Protein AF-0000000075706016 (afdb_homodimer)

Nearest PDB structures (foldseek):
  1yzq-assembly1_A  TM=9.110E-01  e=6.959E-17  Homo sapiens
  9ikq-assembly1_B  TM=9.203E-01  e=4.662E-16  Homo sapiens
  1g17-assembly1_A  TM=9.101E-01  e=4.662E-16  Saccharomyces cerevisiae
  4fmb-assembly1_B  TM=9.294E-01  e=3.777E-15  Homo sapiens
  4z8y-assembly2_B  TM=8.943E-01  e=3.545E-15  Saccharomyces cerevisiae S288C

Organism: Trichomonas vaginalis (strain ATCC PRA-98 / G3) (NCBI:txid412133)

Solvent-accessible surface area (backbone atoms only — not comparable to full-atom values): 20475 Å² total; per-residue (Å²): 129,80,41,25,34,39,41,44,45,54,64,87,33,43,65,66,49,41,54,41,20,64,77,58,68,48,62,64,92,69,72,58,87,56,57,45,68,45,33,34,33,34,32,41,66,49,99,93,35,76,38,63,32,36,41,34,56,57,77,37,51,75,91,42,48,72,60,50,49,61,60,30,49,74,37,52,31,40,37,40,36,19,26,34,67,36,54,68,36,51,69,48,42,57,61,55,49,51,50,47,54,71,43,28,50,84,78,46,45,41,37,38,31,37,20,45,45,87,54,57,72,77,61,47,61,65,66,59,51,52,50,50,30,64,77,63,72,36,46,81,46,58,23,13,37,77,83,46,46,44,44,67,59,46,54,45,49,52,46,51,52,48,51,51,53,52,51,52,54,52,52,54,52,53,53,55,54,54,56,59,60,66,65,63,70,67,78,70,81,120,129,80,39,26,33,39,41,45,46,52,64,89,34,41,65,67,48,42,53,41,21,62,77,59,68,47,64,64,94,69,72,57,85,56,58,45,66,45,33,34,33,34,30,41,63,50,99,93,36,75,39,62,33,35,41,33,56,58,78,36,51,74,92,40,49,68,60,48,49,61,61,30,49,75,36,52,31,39,37,42,36,19,25,34,67,37,55,68,38,52,69,48,43,57,60,53,49,52,49,47,53,71,43,28,50,84,76,46,46,39,35,40,31,36,20,45,45,86,55,56,72,78,59,46,61,64,65,59,54,52,51,50,29,64,77,63,71,35,46,80,47,59,24,13,36,76,82,47,46,44,43,67,58,47,53,45,49,52,46,50,52,47,52,51,53,52,50,52,54,52,51,54,52,53,53,55,54,57,57,58,60,66,66,64,69,69,79,69,80,122

Sequence (380 aa):
MPNKVIFLGDAGVGKTKVIQRYICGKFDNVTKPTLVMDNASISVRVDNQNVPLEVWDTAGQEAYRSIVLTYLRNVSLAVLMFDVSNNVTFTNVDEWYKLIRAHSTPDCPIILVGNKYDLFKDQINLEDVEVWITDHNAKLAYTSALSGEGINELFHEIASTILDSTIQEAASYNIKVTDNKNKGNSDCSCMPNKVIFLGDAGVGKTKVIQRYICGKFDNVTKPTLVMDNASISVRVDNQNVPLEVWDTAGQEAYRSIVLTYLRNVSLAVLMFDVSNNVTFTNVDEWYKLIRAHSTPDCPIILVGNKYDLFKDQINLEDVEVWITDHNAKLAYTSALSGEGINELFHEIASTILDSTIQEAASYNIKVTDNKNKGNSDCSC

InterPro domains:
  IPR001806 Small GTPase [PF00071] (4-163)
  IPR001806 Small GTPase [PS51421] (1-190)
  IPR001806 Small GTPase [SM00174] (5-165)
  IPR005225 Small GTP-binding domain [TIGR00231] (4-158)
  IPR027417 P-loop containing nucleoside triphosphate hydrolase [G3DSA:3.40.50.300] (3-188)
  IPR027417 P-loop containing nucleoside triphosphate hydrolase [SSF52540] (4-164)

Radius of gyration: 25.35 Å; Cα contacts (8 Å, |Δi|>4): 635; chains: 2; bounding box: 77×63×78 Å

Secondary structure (DSSP, 8-state):
---EEEEEE-TTS-HHHHHHHHHHSS--S---TT-EEEEEEEEEEETTEEEEEEEEE----GGGHHHHHHHTTT-SEEEEEEETT-HHHHHTHHHHHHHHHHHS-TT--EEEEEE-GGG-SS-S-HHHHHHHHHHHT-EEEE--TTT-TTHHHHHHHHHHHHHHHHHHHHHHHHHHHHHHHTTSSS----/---EEEEEE-TTSSHHHHHHHHHHSS--S---TT-EEEEEEEEEEETTEEEEEEEE----SGGGHHHHHHHTTT-SEEEEEEETT-HHHHHTHHHHHHHHHHHS-TT--EEEEEE-GGG-SS-S-HHHHHHHHHHHT-EEEE--TTT-TTHHHHHHHHHHHHHHHHHHHHHHHHHHHHHHHTTSSS----

pLDDT: mean 85.11, std 16.71, range [27.62, 98.81]

Structure (mmCIF, N/CA/C/O backbone):
data_AF-0000000075706016-model_v1
#
loop_
_entity.id
_entity.type
_entity.pdbx_description
1 polymer 'Small GTP-binding protein, putative'
#
loop_
_atom_site.group_PDB
_atom_site.id
_atom_site.type_symbol
_atom_site.label_atom_id
_atom_site.label_alt_id
_atom_site.label_comp_id
_atom_site.label_asym_id
_atom_site.label_entity_id
_atom_site.label_seq_id
_atom_site.pdbx_PDB_ins_code
_atom_site.Cartn_x
_atom_site.Cartn_y
_atom_site.Cartn_z
_atom_site.occupancy
_atom_site.B_iso_or_equiv
_atom_site.auth_seq_id
_atom_site.auth_comp_id
_atom_site.auth_asym_id
_atom_site.auth_atom_id
_atom_site.pdbx_PDB_model_num
ATOM 1 N N . MET A 1 1 ? -12.492 -0.035 14.758 1 62.69 1 MET A N 1
ATOM 2 C CA . MET A 1 1 ? -12.625 0.643 13.477 1 62.69 1 MET A CA 1
ATOM 3 C C . MET A 1 1 ? -11.258 0.909 12.859 1 62.69 1 MET A C 1
ATOM 5 O O . MET A 1 1 ? -10.266 1.058 13.578 1 62.69 1 MET A O 1
ATOM 9 N N . PRO A 1 2 ? -11.062 0.877 11.547 1 81.44 2 PRO A N 1
ATOM 10 C CA . PRO A 1 2 ? -9.727 1.067 10.961 1 81.44 2 PRO A CA 1
ATOM 11 C C . PRO A 1 2 ? -9.172 2.469 11.203 1 81.44 2 PRO A C 1
ATOM 13 O O . PRO A 1 2 ? -9.938 3.439 11.242 1 81.44 2 PRO A O 1
ATOM 16 N N . ASN A 1 3 ? -7.965 2.607 11.719 1 95.12 3 ASN A N 1
ATOM 17 C CA . ASN A 1 3 ? -7.277 3.885 11.852 1 95.12 3 ASN A CA 1
ATOM 18 C C . ASN A 1 3 ? -6.941 4.488 10.492 1 95.12 3 ASN A C 1
ATOM 20 O O . ASN A 1 3 ? -5.867 4.238 9.945 1 95.12 3 ASN A O 1
ATOM 24 N N . LYS A 1 4 ? -7.844 5.234 10.047 1 96.38 4 LYS A N 1
ATOM 25 C CA . LYS A 1 4 ? -7.723 5.84 8.727 1 96.38 4 LYS A CA 1
ATOM 26 C C . LYS A 1 4 ? -6.938 7.148 8.789 1 96.38 4 LYS A C 1
ATOM 28 O O . LYS A 1 4 ? -7.297 8.055 9.539 1 96.38 4 LYS A O 1
ATOM 33 N N . VAL A 1 5 ? -5.891 7.215 8.023 1 97.81 5 VAL A N 1
ATOM 34 C CA . VAL A 1 5 ? -5.055 8.406 7.93 1 97.81 5 VAL A CA 1
ATOM 35 C C . VAL A 1 5 ? -5.09 8.953 6.504 1 97.81 5 VAL A C 1
ATOM 37 O O . VAL A 1 5 ? -4.805 8.234 5.547 1 97.81 5 VAL A O 1
ATOM 40 N N . ILE A 1 6 ? -5.41 10.211 6.363 1 96.31 6 ILE A N 1
ATOM 41 C CA . ILE A 1 6 ? -5.527 10.781 5.023 1 96.31 6 ILE A CA 1
ATOM 42 C C . ILE A 1 6 ? -4.5 11.898 4.84 1 96.31 6 ILE A C 1
ATOM 44 O O . ILE A 1 6 ? -4.277 12.695 5.754 1 96.31 6 ILE A O 1
ATOM 48 N N . PHE A 1 7 ? -3.818 11.883 3.67 1 96.31 7 PHE A N 1
ATOM 49 C CA . PHE A 1 7 ? -2.861 12.922 3.311 1 96.31 7 PHE A CA 1
ATOM 50 C C . PHE A 1 7 ? -3.496 13.938 2.371 1 96.31 7 PHE A C 1
ATOM 52 O O . PHE A 1 7 ? -4 13.578 1.306 1 96.31 7 PHE A O 1
ATOM 59 N N . LEU A 1 8 ? -3.467 15.195 2.799 1 95.06 8 LEU A N 1
ATOM 60 C CA . LEU A 1 8 ? -4.094 16.281 2.045 1 95.06 8 LEU A CA 1
ATOM 61 C C . LEU A 1 8 ? -3.102 17.406 1.792 1 95.06 8 LEU A C 1
ATOM 63 O O . LEU A 1 8 ? -2.133 17.562 2.537 1 95.06 8 LEU A O 1
ATOM 67 N N . GLY A 1 9 ? -3.42 18.172 0.782 1 95.12 9 GLY A N 1
ATOM 68 C CA . GLY A 1 9 ? -2.617 19.328 0.379 1 95.12 9 GLY A CA 1
ATOM 69 C C . GLY A 1 9 ? -2.57 19.516 -1.124 1 95.12 9 GLY A C 1
ATOM 70 O O . GLY A 1 9 ? -3.08 18.688 -1.88 1 95.12 9 GLY A O 1
ATOM 71 N N . ASP A 1 10 ? -1.898 20.531 -1.518 1 93.06 10 ASP A N 1
ATOM 72 C CA . ASP A 1 10 ? -1.819 20.875 -2.934 1 93.06 10 ASP A CA 1
ATOM 73 C C . ASP A 1 10 ? -1.087 19.797 -3.723 1 93.06 10 ASP A C 1
ATOM 75 O O . ASP A 1 10 ? -0.292 19.047 -3.16 1 93.06 10 ASP A O 1
ATOM 79 N N . ALA A 1 11 ? -1.407 19.766 -5.055 1 90.62 11 ALA A N 1
ATOM 80 C CA . ALA A 1 11 ? -0.599 18.953 -5.953 1 90.62 11 ALA A CA 1
ATOM 81 C C . ALA A 1 11 ? 0.87 19.359 -5.898 1 90.62 11 ALA A C 1
ATOM 83 O O . ALA A 1 11 ? 1.186 20.547 -5.836 1 90.62 11 ALA A O 1
ATOM 84 N N . GLY A 1 12 ? 1.709 18.391 -5.883 1 91.62 12 GLY A N 1
ATOM 85 C CA . GLY A 1 12 ? 3.129 18.672 -6.012 1 91.62 12 GLY A CA 1
ATOM 86 C C . GLY A 1 12 ? 3.826 18.859 -4.676 1 91.62 12 GLY A C 1
ATOM 87 O O . GLY A 1 12 ? 5.055 18.953 -4.617 1 91.62 12 GLY A O 1
ATOM 88 N N . VAL A 1 13 ? 3.035 18.875 -3.553 1 95.62 13 VAL A N 1
ATOM 89 C CA . VAL A 1 13 ? 3.68 19.109 -2.266 1 95.62 13 VAL A CA 1
ATOM 90 C C . VAL A 1 13 ? 4.449 17.875 -1.827 1 95.62 13 VAL A C 1
ATOM 92 O O . VAL A 1 13 ? 5.293 17.938 -0.929 1 95.62 13 VAL A O 1
ATOM 95 N N . GLY A 1 14 ? 4.102 16.672 -2.34 1 94.31 14 GLY A N 1
ATOM 96 C CA . GLY A 1 14 ? 4.887 15.469 -2.088 1 94.31 14 GLY A CA 1
ATOM 97 C C . GLY A 1 14 ? 4.152 14.438 -1.246 1 94.31 14 GLY A C 1
ATOM 98 O O . GLY A 1 14 ? 4.777 13.648 -0.541 1 94.31 14 GLY A O 1
ATOM 99 N N . LYS A 1 15 ? 2.793 14.406 -1.279 1 93.88 15 LYS A N 1
ATOM 100 C CA . LYS A 1 15 ? 2.006 13.445 -0.51 1 93.88 15 LYS A CA 1
ATOM 101 C C . LYS A 1 15 ? 2.393 12.016 -0.86 1 93.88 15 LYS A C 1
ATOM 103 O O . LYS A 1 15 ? 2.768 11.234 0.018 1 93.88 15 LYS A O 1
ATOM 108 N N . THR A 1 16 ? 2.404 11.773 -2.16 1 90.88 16 THR A N 1
ATOM 109 C CA . THR A 1 16 ? 2.734 10.438 -2.656 1 90.88 16 THR A CA 1
ATOM 110 C C . THR A 1 16 ? 4.172 10.07 -2.301 1 90.88 16 THR A C 1
ATOM 112 O O . THR A 1 16 ? 4.441 8.945 -1.871 1 90.88 16 THR A O 1
ATOM 115 N N . LYS A 1 17 ? 5.055 10.992 -2.439 1 93.38 17 LYS A N 1
ATOM 116 C CA . LYS A 1 17 ? 6.473 10.703 -2.223 1 93.38 17 LYS A CA 1
ATOM 117 C C . LYS A 1 17 ? 6.762 10.453 -0.746 1 93.38 17 LYS A C 1
ATOM 119 O O . LYS A 1 17 ? 7.625 9.641 -0.405 1 93.38 17 LYS A O 1
ATOM 124 N N . VAL A 1 18 ? 6.066 11.172 0.148 1 95.19 18 VAL A N 1
ATOM 125 C CA . VAL A 1 18 ? 6.238 10.953 1.579 1 95.19 18 VAL A CA 1
ATOM 126 C C . VAL A 1 18 ? 5.762 9.547 1.945 1 95.19 18 VAL A C 1
ATOM 128 O O . VAL A 1 18 ? 6.465 8.812 2.645 1 95.19 18 VAL A O 1
ATOM 131 N N . ILE A 1 19 ? 4.586 9.164 1.457 1 93.5 19 ILE A N 1
ATOM 132 C CA . ILE A 1 19 ? 4.023 7.848 1.728 1 93.5 19 ILE A CA 1
ATOM 133 C C . ILE A 1 19 ? 4.938 6.77 1.155 1 93.5 19 ILE A C 1
ATOM 135 O O . ILE A 1 19 ? 5.277 5.805 1.845 1 93.5 19 ILE A O 1
ATOM 139 N N . GLN A 1 20 ? 5.371 6.973 -0.055 1 90.62 20 GLN A N 1
ATOM 140 C CA . GLN A 1 20 ? 6.25 6.016 -0.717 1 90.62 20 GLN A CA 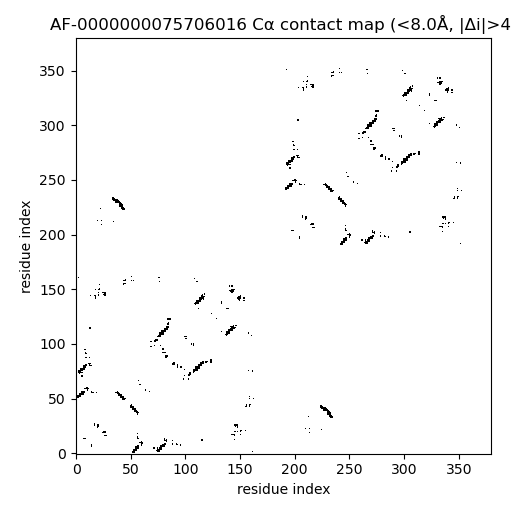1
ATOM 141 C C . GLN A 1 20 ? 7.57 5.875 0.031 1 90.62 20 GLN A C 1
ATOM 143 O O . GLN A 1 20 ? 8.094 4.77 0.178 1 90.62 20 GLN A O 1
ATOM 148 N N . ARG A 1 21 ? 8.109 7.023 0.466 1 92.12 21 ARG A N 1
ATOM 149 C CA . ARG A 1 21 ? 9.367 6.984 1.204 1 92.12 21 ARG A CA 1
ATOM 150 C C . ARG A 1 21 ? 9.234 6.133 2.465 1 92.12 21 ARG A C 1
ATOM 152 O O . ARG A 1 21 ? 10.148 5.387 2.812 1 92.12 21 ARG A O 1
ATOM 159 N N . TYR A 1 22 ? 8.164 6.246 3.096 1 92.69 22 TYR A N 1
ATOM 160 C CA . TYR A 1 22 ? 7.973 5.453 4.305 1 92.69 22 TYR A CA 1
ATOM 161 C C . TYR A 1 22 ? 7.848 3.971 3.965 1 92.69 22 TYR A C 1
ATOM 163 O O . TYR A 1 22 ? 8.492 3.127 4.594 1 92.69 22 TYR A O 1
ATOM 171 N N . ILE A 1 23 ? 7.043 3.641 2.979 1 89.12 23 ILE A N 1
ATOM 172 C CA . ILE A 1 23 ? 6.695 2.26 2.662 1 89.12 23 ILE A CA 1
ATOM 173 C C . ILE A 1 23 ? 7.863 1.586 1.943 1 89.12 23 ILE A C 1
ATOM 175 O O . ILE A 1 23 ? 8.195 0.431 2.225 1 89.12 23 ILE A O 1
ATOM 179 N N . CYS A 1 24 ? 8.523 2.324 1.02 1 86.62 24 CYS A N 1
ATOM 180 C CA . CYS A 1 24 ? 9.523 1.718 0.144 1 86.62 24 CYS A CA 1
ATOM 181 C C . CYS A 1 24 ? 10.93 1.961 0.67 1 86.62 24 CYS A C 1
ATOM 183 O O . CYS A 1 24 ? 11.875 1.274 0.273 1 86.62 24 CYS A O 1
ATOM 185 N N . GLY A 1 25 ? 11.047 2.998 1.511 1 86.81 25 GLY A N 1
ATOM 186 C CA . GLY A 1 25 ? 12.352 3.289 2.096 1 86.81 25 GLY A CA 1
ATOM 187 C C . GLY A 1 25 ? 13.25 4.09 1.177 1 86.81 25 GLY A C 1
ATOM 188 O O . GLY A 1 25 ? 14.383 4.426 1.544 1 86.81 25 GLY A O 1
ATOM 189 N N . LYS A 1 26 ? 12.781 4.383 0.011 1 82.19 26 LYS A N 1
ATOM 190 C CA . LYS A 1 26 ? 13.633 5.113 -0.924 1 82.19 26 LYS A CA 1
ATOM 191 C C . LYS A 1 26 ? 12.812 6.121 -1.733 1 82.19 26 LYS A C 1
ATOM 193 O O . LYS A 1 26 ? 11.594 5.988 -1.85 1 82.19 26 LYS A O 1
ATOM 198 N N . PHE A 1 27 ? 13.594 7.094 -2.082 1 81.06 27 PHE A N 1
ATOM 199 C CA . PHE A 1 27 ? 13.008 8.086 -2.975 1 81.06 27 PHE A CA 1
ATOM 200 C C . PHE A 1 27 ? 13.242 7.707 -4.434 1 81.06 27 PHE A C 1
ATOM 202 O O . PHE A 1 27 ? 14.367 7.363 -4.816 1 81.06 27 PHE A O 1
ATOM 209 N N . ASP A 1 28 ? 12.156 7.621 -5.141 1 76 28 ASP A N 1
ATOM 210 C CA . ASP A 1 28 ? 12.281 7.445 -6.586 1 76 28 ASP A CA 1
ATOM 211 C C . ASP A 1 28 ? 11.742 8.672 -7.328 1 76 28 ASP A C 1
ATOM 213 O O . ASP A 1 28 ? 10.602 9.07 -7.129 1 76 28 ASP A O 1
ATOM 217 N N . ASN A 1 29 ? 12.633 9.211 -8.109 1 73.56 29 ASN A N 1
ATOM 218 C CA . ASN A 1 29 ? 12.234 10.391 -8.875 1 73.56 29 ASN A CA 1
ATOM 219 C C . ASN A 1 29 ? 11.164 10.062 -9.906 1 73.56 29 ASN A C 1
ATOM 221 O O . ASN A 1 29 ? 10.461 10.953 -10.391 1 73.56 29 ASN A O 1
ATOM 225 N N . VAL A 1 30 ? 11.188 8.766 -10.242 1 64.81 30 VAL A N 1
ATOM 226 C CA . VAL A 1 30 ? 10.25 8.383 -11.289 1 64.81 30 VAL A CA 1
ATOM 227 C C . VAL A 1 30 ? 9.055 7.672 -10.672 1 64.81 30 VAL A C 1
ATOM 229 O O . VAL A 1 30 ? 9.211 6.844 -9.773 1 64.81 30 VAL A O 1
ATOM 232 N N . THR A 1 31 ? 7.91 8.32 -10.773 1 64.12 31 THR A N 1
ATOM 233 C CA . THR A 1 31 ? 6.68 7.605 -10.438 1 64.12 31 THR A CA 1
ATOM 234 C C . THR A 1 31 ? 6.172 6.816 -11.641 1 64.12 31 THR A C 1
ATOM 236 O O . THR A 1 31 ? 6.09 7.348 -12.75 1 64.12 31 THR A O 1
ATOM 239 N N . LYS A 1 32 ? 6.02 5.492 -11.406 1 67 32 LYS A N 1
ATOM 240 C CA . LYS A 1 32 ? 5.48 4.652 -12.469 1 67 32 LYS A CA 1
ATOM 241 C C . LYS A 1 32 ? 4.094 5.125 -12.891 1 67 32 LYS A C 1
ATOM 243 O O . LYS A 1 32 ? 3.156 5.109 -12.094 1 67 32 LYS A O 1
ATOM 248 N N . PRO A 1 33 ? 4.008 5.742 -14.078 1 64.06 33 PRO A N 1
ATOM 249 C CA . PRO A 1 33 ? 2.705 6.234 -14.531 1 64.06 33 PRO A CA 1
ATOM 250 C C . PRO A 1 33 ? 1.611 5.172 -14.445 1 64.06 33 PRO A C 1
ATOM 252 O O . PRO A 1 33 ? 0.429 5.504 -14.328 1 64.06 33 PRO A O 1
ATOM 255 N N . THR A 1 34 ? 2.109 3.871 -14.531 1 65.5 34 THR A N 1
ATOM 256 C CA . THR A 1 34 ? 1.133 2.787 -14.57 1 65.5 34 THR A CA 1
ATOM 257 C C . THR A 1 34 ? 0.609 2.484 -13.172 1 65.5 34 THR A C 1
ATOM 259 O O . THR A 1 34 ? -0.421 1.823 -13.016 1 65.5 34 THR A O 1
ATOM 262 N N . LEU A 1 35 ? 1.345 3.039 -12.195 1 71.88 35 LEU A N 1
ATOM 263 C CA . LEU A 1 35 ? 0.99 2.662 -10.836 1 71.88 35 LEU A CA 1
ATOM 264 C C . LEU A 1 35 ? 0.368 3.836 -10.086 1 71.88 35 LEU A C 1
ATOM 266 O O . LEU A 1 35 ? 0.974 4.906 -9.992 1 71.88 35 LEU A O 1
ATOM 270 N N . VAL A 1 36 ? -0.842 3.693 -9.727 1 76.38 36 VAL A N 1
ATOM 271 C CA . VAL A 1 36 ? -1.497 4.602 -8.789 1 76.38 36 VAL A CA 1
ATOM 272 C C . VAL A 1 36 ? -1.887 3.84 -7.523 1 76.38 36 VAL A C 1
ATOM 274 O O . VAL A 1 36 ? -2.576 2.82 -7.59 1 76.38 36 VAL A O 1
ATOM 277 N N . MET A 1 37 ? -1.298 4.246 -6.496 1 82 37 MET A N 1
ATOM 278 C CA . MET A 1 37 ? -1.687 3.672 -5.211 1 82 37 MET A CA 1
ATOM 279 C C . MET A 1 37 ? -2.666 4.586 -4.484 1 82 37 MET A C 1
ATOM 281 O O . MET A 1 37 ? -2.338 5.73 -4.168 1 82 37 MET A O 1
ATOM 285 N N . ASP A 1 38 ? -3.811 4.039 -4.168 1 88.31 38 ASP A N 1
ATOM 286 C CA . ASP A 1 38 ? -4.844 4.84 -3.52 1 88.31 38 ASP A CA 1
ATOM 287 C C . ASP A 1 38 ? -4.73 4.754 -2 1 88.31 38 ASP A C 1
ATOM 289 O O . ASP A 1 38 ? -4.855 5.766 -1.306 1 88.31 38 ASP A O 1
ATOM 293 N N . ASN A 1 39 ? -4.566 3.576 -1.546 1 92.31 39 ASN A N 1
ATOM 294 C CA . ASN A 1 39 ? -4.43 3.395 -0.104 1 92.31 39 ASN A CA 1
ATOM 295 C C . ASN A 1 39 ? -3.617 2.148 0.23 1 92.31 39 ASN A C 1
ATOM 297 O O . ASN A 1 39 ? -3.363 1.314 -0.642 1 92.31 39 ASN A O 1
ATOM 301 N N . ALA A 1 40 ? -3.113 2.102 1.424 1 93.69 40 ALA A N 1
ATOM 302 C CA . ALA A 1 40 ? -2.379 0.954 1.948 1 93.69 40 ALA A CA 1
ATOM 303 C C . ALA A 1 40 ? -2.658 0.758 3.436 1 93.69 40 ALA A C 1
ATOM 305 O O . ALA A 1 40 ? -2.795 1.73 4.184 1 93.69 40 ALA A O 1
ATOM 306 N N . SER A 1 41 ? -2.809 -0.504 3.818 1 93.5 41 SER A N 1
ATOM 307 C CA . SER A 1 41 ? -2.855 -0.853 5.234 1 93.5 41 SER A CA 1
ATOM 308 C C . SER A 1 41 ? -1.474 -1.237 5.754 1 93.5 41 SER A C 1
ATOM 310 O O . SER A 1 41 ? -0.855 -2.176 5.25 1 93.5 41 SER A O 1
ATOM 312 N N . ILE A 1 42 ? -1.007 -0.474 6.719 1 92.12 42 ILE A N 1
ATOM 313 C CA . ILE A 1 42 ? 0.315 -0.722 7.285 1 92.12 42 ILE A CA 1
ATOM 314 C C . ILE A 1 42 ? 0.225 -0.773 8.805 1 92.12 42 ILE A C 1
ATOM 316 O O . ILE A 1 42 ? -0.782 -0.363 9.391 1 92.12 42 ILE A O 1
ATOM 320 N N . SER A 1 43 ? 1.241 -1.356 9.438 1 90.94 43 SER A N 1
ATOM 321 C CA . SER A 1 43 ? 1.372 -1.35 10.891 1 90.94 43 SER A CA 1
ATOM 322 C C . SER A 1 43 ? 2.635 -0.615 11.328 1 90.94 43 SER A C 1
ATOM 324 O O . SER A 1 43 ? 3.715 -0.848 10.781 1 90.94 43 SER A O 1
ATOM 326 N N . VAL A 1 44 ? 2.416 0.308 12.258 1 90.94 44 VAL A N 1
ATOM 327 C CA . VAL A 1 44 ? 3.516 1.095 12.805 1 90.94 44 VAL A CA 1
ATOM 328 C C . VAL A 1 44 ? 3.73 0.732 14.273 1 90.94 44 VAL A C 1
ATOM 330 O O . VAL A 1 44 ? 2.775 0.684 15.055 1 90.94 44 VAL A O 1
ATOM 333 N N . ARG A 1 45 ? 4.961 0.451 14.609 1 87.56 45 ARG A N 1
ATOM 334 C CA . ARG A 1 45 ? 5.262 0.084 15.992 1 87.56 45 ARG A CA 1
ATOM 335 C C . ARG A 1 45 ? 5.488 1.323 16.844 1 87.56 45 ARG A C 1
ATOM 337 O O . ARG A 1 45 ? 6.309 2.176 16.516 1 87.56 45 ARG A O 1
ATOM 344 N N . VAL A 1 46 ? 4.645 1.423 17.922 1 87.12 46 VAL A N 1
ATOM 345 C CA . VAL A 1 46 ? 4.789 2.475 18.922 1 87.12 46 VAL A CA 1
ATOM 346 C C . VAL A 1 46 ? 4.863 1.855 20.312 1 87.12 46 VAL A C 1
ATOM 348 O O . VAL A 1 46 ? 3.936 1.172 20.75 1 87.12 46 VAL A O 1
ATOM 351 N N . ASP A 1 47 ? 5.855 2.193 21.172 1 83.38 47 ASP A N 1
ATOM 352 C CA . ASP A 1 47 ? 6.016 1.71 22.531 1 83.38 47 ASP A CA 1
ATOM 353 C C . ASP A 1 47 ? 5.645 0.232 22.641 1 83.38 47 ASP A C 1
ATOM 355 O O . ASP A 1 47 ? 4.836 -0.152 23.484 1 83.38 47 ASP A O 1
ATOM 359 N N . ASN A 1 48 ? 5.98 -0.672 21.781 1 82.06 48 ASN A N 1
ATOM 360 C CA . ASN A 1 48 ? 5.832 -2.123 21.797 1 82.06 48 ASN A CA 1
ATOM 361 C C . ASN A 1 48 ? 4.441 -2.547 21.328 1 82.06 48 ASN A C 1
ATOM 363 O O . ASN A 1 48 ? 3.99 -3.652 21.641 1 82.06 48 ASN A O 1
ATOM 367 N N . GLN A 1 49 ? 3.748 -1.582 20.828 1 86.19 49 GLN A N 1
ATOM 368 C CA . GLN A 1 49 ? 2.439 -1.893 20.266 1 86.19 49 GLN A CA 1
ATOM 369 C C . GLN A 1 49 ? 2.418 -1.639 18.766 1 86.19 49 GLN A C 1
ATOM 371 O O . GLN A 1 49 ? 2.971 -0.644 18.281 1 86.19 49 GLN A O 1
ATOM 376 N N . ASN A 1 50 ? 1.874 -2.545 18.047 1 88.12 50 ASN A N 1
ATOM 377 C CA . ASN A 1 50 ? 1.634 -2.35 16.625 1 88.12 50 ASN A CA 1
ATOM 378 C C . ASN A 1 50 ? 0.323 -1.61 16.375 1 88.12 50 ASN A C 1
ATOM 380 O O . ASN A 1 50 ? -0.731 -2.023 16.859 1 88.12 50 ASN A O 1
ATOM 384 N N . VAL A 1 51 ? 0.4 -0.505 15.711 1 92.19 51 VAL A N 1
ATOM 385 C CA . VAL A 1 51 ? -0.769 0.31 15.398 1 92.19 51 VAL A CA 1
ATOM 386 C C . VAL A 1 51 ? -1.104 0.187 13.914 1 92.19 51 VAL A C 1
ATOM 388 O O . VAL A 1 51 ? -0.379 0.706 13.062 1 92.19 51 VAL A O 1
ATOM 391 N N . PRO A 1 52 ? -2.203 -0.501 13.602 1 93.44 52 PRO A N 1
ATOM 392 C CA . PRO A 1 52 ? -2.604 -0.573 12.195 1 93.44 52 PRO A CA 1
ATOM 393 C C . PRO A 1 52 ? -3.107 0.764 11.656 1 93.44 52 PRO A C 1
ATOM 395 O O . PRO A 1 52 ? -3.883 1.451 12.328 1 93.44 52 PRO A O 1
ATOM 398 N N . LEU A 1 53 ? -2.586 1.148 10.516 1 95.88 53 LEU A N 1
ATOM 399 C CA . LEU A 1 53 ? -2.99 2.377 9.844 1 95.88 53 LEU A CA 1
ATOM 400 C C . LEU A 1 53 ? -3.49 2.08 8.43 1 95.88 53 LEU A C 1
ATOM 402 O O . LEU A 1 53 ? -2.906 1.259 7.719 1 95.88 53 LEU A O 1
ATOM 406 N N . GLU A 1 54 ? -4.551 2.631 8.109 1 96.31 54 GLU A N 1
ATOM 407 C CA . GLU A 1 54 ? -4.965 2.719 6.715 1 96.31 54 GLU A CA 1
ATOM 408 C C . GLU A 1 54 ? -4.602 4.074 6.117 1 96.31 54 GLU A C 1
ATOM 410 O O . GLU A 1 54 ? -5.277 5.074 6.379 1 96.31 54 GLU A O 1
ATOM 415 N N . VAL A 1 55 ? -3.621 4.043 5.27 1 96.44 55 VAL A N 1
ATOM 416 C CA . VAL A 1 55 ? -3.055 5.277 4.73 1 96.44 55 VAL A CA 1
ATOM 417 C C . VAL A 1 55 ? -3.686 5.59 3.377 1 96.44 55 VAL A C 1
ATOM 419 O O . VAL A 1 55 ? -3.615 4.777 2.449 1 96.44 55 VAL A O 1
ATOM 422 N N . TRP A 1 56 ? -4.25 6.762 3.291 1 94 56 TRP A N 1
ATOM 423 C CA . TRP A 1 56 ? -4.934 7.172 2.07 1 94 56 TRP A CA 1
ATOM 424 C C . TRP A 1 56 ? -4.195 8.328 1.398 1 94 56 TRP A C 1
ATOM 426 O O . TRP A 1 56 ? -3.898 9.336 2.039 1 94 56 TRP A O 1
ATOM 436 N N . ASP A 1 57 ? -3.912 8.094 0.151 1 92.31 57 ASP A N 1
ATOM 437 C CA . ASP A 1 57 ? -3.279 9.117 -0.679 1 92.31 57 ASP A CA 1
ATOM 438 C C . ASP A 1 57 ? -4.312 9.867 -1.514 1 92.31 57 ASP A C 1
ATOM 440 O O . ASP A 1 57 ? -5.266 9.266 -2.016 1 92.31 57 ASP A O 1
ATOM 444 N N . THR A 1 58 ? -4.344 11.125 -1.526 1 88.44 58 THR A N 1
ATOM 445 C CA . THR A 1 58 ? -5.285 11.898 -2.324 1 88.44 58 THR A CA 1
ATOM 446 C C . THR A 1 58 ? -4.562 12.641 -3.447 1 88.44 58 THR A C 1
ATOM 448 O O . THR A 1 58 ? -3.402 13.031 -3.295 1 88.44 58 THR A O 1
ATOM 451 N N . ALA A 1 59 ? -5.262 12.578 -4.648 1 78.56 59 ALA A N 1
ATOM 452 C CA . ALA A 1 59 ? -4.734 13.406 -5.734 1 78.56 59 ALA A CA 1
ATOM 453 C C . ALA A 1 59 ? -5 14.883 -5.48 1 78.56 59 ALA A C 1
ATOM 455 O O . ALA A 1 59 ? -6.027 15.25 -4.902 1 78.56 59 ALA A O 1
ATOM 456 N N . GLY A 1 60 ? -4.016 15.75 -5.285 1 59.59 60 GLY A N 1
ATOM 457 C CA . GLY A 1 60 ? -4.098 17.156 -4.926 1 59.59 60 GLY A CA 1
ATOM 458 C C . GLY A 1 60 ? -4.988 17.953 -5.855 1 59.59 60 GLY A C 1
ATOM 459 O O . GLY A 1 60 ? -5.055 19.188 -5.754 1 59.59 60 GLY A O 1
ATOM 460 N N . GLN A 1 61 ? -5.523 17.281 -6.805 1 56.91 61 GLN A N 1
ATOM 461 C CA . GLN A 1 61 ? -6.18 18.188 -7.742 1 56.91 61 GLN A CA 1
ATOM 462 C C . GLN A 1 61 ? -7.656 18.359 -7.402 1 56.91 61 GLN A C 1
ATOM 464 O O . GLN A 1 61 ? -8.266 17.469 -6.805 1 56.91 61 GLN A O 1
ATOM 469 N N . GLU A 1 62 ? -8.102 19.641 -7.613 1 49.88 62 GLU A N 1
ATOM 470 C CA . GLU A 1 62 ? -9.445 20.188 -7.453 1 49.88 62 GLU A CA 1
ATOM 471 C C . GLU A 1 62 ? -10.5 19.266 -8.047 1 49.88 62 GLU A C 1
ATOM 473 O O . GLU A 1 62 ? -11.617 19.172 -7.531 1 49.88 62 GLU A O 1
ATOM 478 N N . ALA A 1 63 ? -10.133 18.672 -9.109 1 48.5 63 ALA A N 1
ATOM 479 C CA . ALA A 1 63 ? -11.141 17.906 -9.836 1 48.5 63 ALA A CA 1
ATOM 480 C C . ALA A 1 63 ? -11.641 16.734 -9 1 48.5 63 ALA A C 1
ATOM 482 O O . ALA A 1 63 ? -12.695 16.156 -9.281 1 48.5 63 ALA A O 1
ATOM 483 N N . TYR A 1 64 ? -11.109 16.641 -7.832 1 59.19 64 TYR A N 1
ATOM 484 C CA . TYR A 1 64 ? -11.492 15.414 -7.137 1 59.19 64 TYR A CA 1
ATOM 485 C C . TYR A 1 64 ? -11.969 15.719 -5.723 1 59.19 64 TYR A C 1
ATOM 487 O O . TYR A 1 64 ? -11.852 14.883 -4.824 1 59.19 64 TYR A O 1
ATOM 495 N N . ARG A 1 65 ? -12.68 16.891 -5.684 1 67.44 65 ARG A N 1
ATOM 496 C CA . ARG A 1 65 ? -13.109 17.344 -4.363 1 67.44 65 ARG A CA 1
ATOM 497 C C . ARG A 1 65 ? -14.164 16.406 -3.775 1 67.44 65 ARG A C 1
ATOM 499 O O . ARG A 1 65 ? -14.102 16.062 -2.592 1 67.44 65 ARG A O 1
ATOM 506 N N . SER A 1 66 ? -15.055 16.062 -4.629 1 75.38 66 SER A N 1
ATOM 507 C CA . SER A 1 66 ? -16.109 15.203 -4.094 1 75.38 66 SER A CA 1
ATOM 508 C C . SER A 1 66 ? -15.539 13.898 -3.547 1 75.38 66 SER A C 1
ATOM 510 O O . SER A 1 66 ? -15.984 13.406 -2.51 1 75.38 66 SER A O 1
ATOM 512 N N . ILE A 1 67 ? -14.617 13.414 -4.191 1 79.88 67 ILE A N 1
ATOM 513 C CA . ILE A 1 67 ? -14.016 12.156 -3.771 1 79.88 67 ILE A CA 1
ATOM 514 C C . ILE A 1 67 ? -13.281 12.352 -2.451 1 79.88 67 ILE A C 1
ATOM 516 O O . ILE A 1 67 ? -13.344 11.492 -1.564 1 79.88 67 ILE A O 1
ATOM 520 N N . VAL A 1 68 ? -12.664 13.516 -2.311 1 82.44 68 VAL A N 1
ATOM 521 C CA . VAL A 1 68 ? -11.938 13.836 -1.085 1 82.44 68 VAL A CA 1
ATOM 522 C C . VAL A 1 68 ? -12.914 13.891 0.093 1 82.44 68 VAL A C 1
ATOM 524 O O . VAL A 1 68 ? -12.594 13.406 1.185 1 82.44 68 VAL A O 1
ATOM 527 N N . LEU A 1 69 ? -14.102 14.414 -0.191 1 85.12 69 LEU A N 1
ATOM 528 C CA . LEU A 1 69 ? -15.094 14.523 0.872 1 85.12 69 LEU A CA 1
ATOM 529 C C . LEU A 1 69 ? -15.508 13.148 1.375 1 85.12 69 LEU A C 1
ATOM 531 O O . LEU A 1 69 ? -15.703 12.953 2.576 1 85.12 69 LEU A O 1
ATOM 535 N N . THR A 1 70 ? -15.609 12.258 0.428 1 85.69 70 THR A N 1
ATOM 536 C CA . THR A 1 70 ? -15.969 10.898 0.814 1 85.69 70 THR A CA 1
ATOM 537 C C . THR A 1 70 ? -14.859 10.258 1.646 1 85.69 70 THR A C 1
ATOM 539 O O . THR A 1 70 ? -15.141 9.539 2.607 1 85.69 70 THR A O 1
ATOM 542 N N . TYR A 1 71 ? -13.68 10.641 1.379 1 88.31 71 TYR A N 1
ATOM 543 C CA . TYR A 1 71 ? -12.547 10.062 2.086 1 88.31 71 TYR A CA 1
ATOM 544 C C . TYR A 1 71 ? -12.414 10.656 3.482 1 88.31 71 TYR A C 1
ATOM 546 O O . TYR A 1 71 ? -11.805 10.055 4.367 1 88.31 71 TYR A O 1
ATOM 554 N N . LEU A 1 72 ? -12.969 11.781 3.619 1 92.75 72 LEU A N 1
ATOM 555 C CA . LEU A 1 72 ? -12.812 12.477 4.891 1 92.75 72 LEU A CA 1
ATOM 556 C C . LEU A 1 72 ? -13.758 11.906 5.945 1 92.75 72 LEU A C 1
ATOM 558 O O . LEU A 1 72 ? -13.602 12.188 7.137 1 92.75 72 LEU A O 1
ATOM 562 N N . ARG A 1 73 ? -14.641 11.07 5.492 1 90.5 73 ARG A N 1
ATOM 563 C CA . ARG A 1 73 ? -15.539 10.445 6.453 1 90.5 73 ARG A CA 1
ATOM 564 C C . ARG A 1 73 ? -14.797 9.453 7.336 1 90.5 73 ARG A C 1
ATOM 566 O O . ARG A 1 73 ? -14 8.648 6.844 1 90.5 73 ARG A O 1
ATOM 573 N N . ASN A 1 74 ? -14.953 9.562 8.672 1 90.94 74 ASN A N 1
ATOM 574 C CA . ASN A 1 74 ? -14.422 8.641 9.68 1 90.94 74 ASN A CA 1
ATOM 575 C C . ASN A 1 74 ? -12.898 8.609 9.664 1 90.94 74 ASN A C 1
ATOM 577 O O . ASN A 1 74 ? -12.289 7.566 9.891 1 90.94 74 ASN A O 1
ATOM 581 N N . VAL A 1 75 ? -12.352 9.719 9.328 1 95.5 75 VAL A N 1
ATOM 582 C CA . VAL A 1 75 ? -10.898 9.828 9.375 1 95.5 75 VAL A CA 1
ATOM 583 C C . VAL A 1 75 ? -10.43 9.945 10.82 1 95.5 75 VAL A C 1
ATOM 585 O O . VAL A 1 75 ? -11.031 10.664 11.617 1 95.5 75 VAL A O 1
ATOM 588 N N . SER A 1 76 ? -9.406 9.164 11.156 1 96.44 76 SER A N 1
ATOM 589 C CA . SER A 1 76 ? -8.852 9.195 12.508 1 96.44 76 SER A CA 1
ATOM 590 C C . SER A 1 76 ? -7.832 10.312 12.664 1 96.44 76 SER A C 1
ATOM 592 O O . SER A 1 76 ? -7.629 10.828 13.766 1 96.44 76 SER A O 1
ATOM 594 N N . LEU A 1 77 ? -7.152 10.602 11.539 1 97.88 77 LEU A N 1
ATOM 595 C CA . LEU A 1 77 ? -6.125 11.641 11.555 1 97.88 77 LEU A CA 1
ATOM 596 C C . LEU A 1 77 ? -5.859 12.164 10.148 1 97.88 77 LEU A C 1
ATOM 598 O O . LEU A 1 77 ? -5.785 11.391 9.195 1 97.88 77 LEU A O 1
ATOM 602 N N . ALA A 1 78 ? -5.801 13.469 10.047 1 97.62 78 ALA A N 1
ATOM 603 C CA . ALA A 1 78 ? -5.473 14.086 8.766 1 97.62 78 ALA A CA 1
ATOM 604 C C . ALA A 1 78 ? -4.059 14.664 8.781 1 97.62 78 ALA A C 1
ATOM 606 O O . ALA A 1 78 ? -3.676 15.352 9.727 1 97.62 78 ALA A O 1
ATOM 607 N N . VAL A 1 79 ? -3.322 14.305 7.766 1 98.38 79 VAL A N 1
ATOM 608 C CA . VAL A 1 79 ? -2.012 14.906 7.539 1 98.38 79 VAL A CA 1
ATOM 609 C C . VAL A 1 79 ? -2.121 16 6.488 1 98.38 79 VAL A C 1
ATOM 611 O O . VAL A 1 79 ? -2.42 15.734 5.324 1 98.38 79 VAL A O 1
ATOM 614 N N . LEU A 1 80 ? -1.913 17.203 6.918 1 97.56 80 LEU A N 1
ATOM 615 C CA . LEU A 1 80 ? -1.978 18.359 6.039 1 97.56 80 LEU A CA 1
ATOM 616 C C . LEU A 1 80 ? -0.58 18.797 5.617 1 97.56 80 LEU A C 1
ATOM 618 O O . LEU A 1 80 ? 0.245 19.156 6.461 1 97.56 80 LEU A O 1
ATOM 622 N N . MET A 1 81 ? -0.381 18.812 4.305 1 97.94 81 MET A N 1
ATOM 623 C CA . MET A 1 81 ? 0.993 19 3.85 1 97.94 81 MET A CA 1
ATOM 624 C C . MET A 1 81 ? 1.128 20.297 3.059 1 97.94 81 MET A C 1
ATOM 626 O O . MET A 1 81 ? 0.204 20.703 2.346 1 97.94 81 MET A O 1
ATOM 630 N N . PHE A 1 82 ? 2.248 20.938 3.148 1 97.12 82 PHE A N 1
ATOM 631 C CA . PHE A 1 82 ? 2.688 22.031 2.281 1 97.12 82 PHE A CA 1
ATOM 632 C C . PHE A 1 82 ? 4.16 21.875 1.922 1 97.12 82 PHE A C 1
ATOM 634 O O . PHE A 1 82 ? 4.863 21.047 2.502 1 97.12 82 PHE A O 1
ATOM 641 N N . ASP A 1 83 ? 4.547 22.531 0.853 1 97.19 83 ASP A N 1
ATOM 642 C CA . ASP A 1 83 ? 5.922 22.562 0.36 1 97.19 83 ASP A CA 1
ATOM 643 C C . ASP A 1 83 ? 6.688 23.734 0.964 1 97.19 83 ASP A C 1
ATOM 645 O O . ASP A 1 83 ? 6.367 24.906 0.698 1 97.19 83 ASP A O 1
ATOM 649 N N . VAL A 1 84 ? 7.73 23.484 1.733 1 97.31 84 VAL A N 1
ATOM 650 C CA . VAL A 1 84 ? 8.43 24.531 2.477 1 97.31 84 VAL A CA 1
ATOM 651 C C . VAL A 1 84 ? 9.125 25.484 1.504 1 97.31 84 VAL A C 1
ATOM 653 O O . VAL A 1 84 ? 9.547 26.562 1.89 1 97.31 84 VAL A O 1
ATOM 656 N N . SER A 1 85 ? 9.312 25.031 0.279 1 95.5 85 SER A N 1
ATOM 657 C CA . SER A 1 85 ? 9.992 25.859 -0.71 1 95.5 85 SER A CA 1
ATOM 658 C C . SER A 1 85 ? 8.984 26.672 -1.531 1 95.5 85 SER A C 1
ATOM 660 O O . SER A 1 85 ? 9.375 27.438 -2.424 1 95.5 85 SER A O 1
ATOM 662 N N . ASN 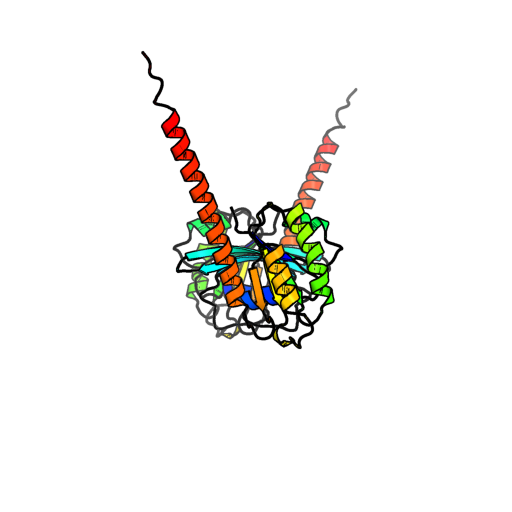A 1 86 ? 7.688 26.531 -1.268 1 94.81 86 ASN A N 1
ATOM 663 C CA . ASN A 1 86 ? 6.621 27.203 -2.014 1 94.81 86 ASN A CA 1
ATOM 664 C C . ASN A 1 86 ? 5.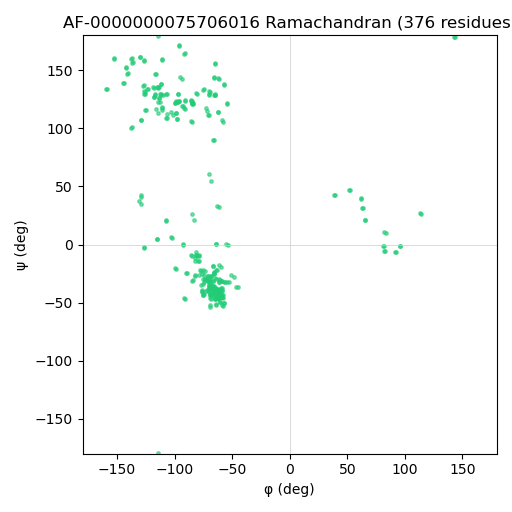539 27.75 -1.085 1 94.81 86 ASN A C 1
ATOM 666 O O . ASN A 1 86 ? 4.605 27.031 -0.722 1 94.81 86 ASN A O 1
ATOM 670 N N . ASN A 1 87 ? 5.57 29 -0.832 1 94.44 87 ASN A N 1
ATOM 671 C CA . ASN A 1 87 ? 4.723 29.656 0.162 1 94.44 87 ASN A CA 1
ATOM 672 C C . ASN A 1 87 ? 3.248 29.578 -0.225 1 94.44 87 ASN A C 1
ATOM 674 O O . ASN A 1 87 ? 2.373 29.578 0.643 1 94.44 87 ASN A O 1
ATOM 678 N N . VAL A 1 88 ? 2.975 29.516 -1.47 1 95.31 88 VAL A N 1
ATOM 679 C CA . VAL A 1 88 ? 1.595 29.453 -1.939 1 95.31 88 VAL A CA 1
ATOM 680 C C . VAL A 1 88 ? 0.917 28.203 -1.365 1 95.31 88 VAL A C 1
ATOM 682 O O . VAL A 1 88 ? -0.254 28.25 -0.981 1 95.31 88 VAL A O 1
ATOM 685 N N . THR A 1 89 ? 1.63 27.094 -1.247 1 95.44 89 THR A N 1
ATOM 686 C CA . THR A 1 89 ? 1.067 25.859 -0.721 1 95.44 89 THR A CA 1
ATOM 687 C C . THR A 1 89 ? 0.744 26 0.764 1 95.44 89 THR A C 1
ATOM 689 O O . THR A 1 89 ? -0.201 25.375 1.26 1 95.44 89 THR A O 1
ATOM 692 N N . PHE A 1 90 ? 1.445 26.859 1.463 1 96.69 90 PHE A N 1
ATOM 693 C CA . PHE A 1 90 ? 1.139 27.094 2.867 1 96.69 90 PHE A CA 1
ATOM 694 C C . PHE A 1 90 ? -0.115 27.953 3.006 1 96.69 90 PHE A C 1
ATOM 696 O O . PHE A 1 90 ? -0.961 27.688 3.861 1 96.69 90 PHE A O 1
ATOM 703 N N . THR A 1 91 ? -0.145 28.938 2.193 1 95.5 91 THR A N 1
ATOM 704 C CA . THR A 1 91 ? -1.326 29.797 2.209 1 95.5 91 THR A CA 1
ATOM 705 C C . THR A 1 91 ? -2.59 28.984 1.961 1 95.5 91 THR A C 1
ATOM 707 O O . THR A 1 91 ? -3.641 29.266 2.541 1 95.5 91 THR A O 1
ATOM 710 N N . ASN A 1 92 ? -2.527 27.922 1.18 1 95.31 92 ASN A N 1
ATOM 711 C CA . ASN A 1 92 ? -3.676 27.109 0.795 1 95.31 92 ASN A CA 1
ATOM 712 C C . ASN A 1 92 ? -4.043 26.109 1.887 1 95.31 92 ASN A C 1
ATOM 714 O O . ASN A 1 92 ? -5.098 25.469 1.823 1 95.31 92 ASN A O 1
ATOM 718 N N . VAL A 1 93 ? -3.23 25.953 2.918 1 96.31 93 VAL A N 1
ATOM 719 C CA . VAL A 1 93 ? -3.467 25 3.994 1 96.31 93 VAL A CA 1
ATOM 720 C C . VAL A 1 93 ? -4.801 25.297 4.676 1 96.31 93 VAL A C 1
ATOM 722 O O . VAL A 1 93 ? -5.52 24.391 5.086 1 96.31 93 VAL A O 1
ATOM 725 N N . ASP A 1 94 ? -5.148 26.547 4.695 1 95.94 94 ASP A N 1
ATOM 726 C CA . ASP A 1 94 ? -6.375 26.969 5.363 1 95.94 94 ASP A CA 1
ATOM 727 C C . ASP A 1 94 ? -7.602 26.359 4.695 1 95.94 94 ASP A C 1
ATOM 729 O O . ASP A 1 94 ? -8.547 25.938 5.371 1 95.94 94 ASP A O 1
ATOM 733 N N . GLU A 1 95 ? -7.539 26.328 3.406 1 93.56 95 GLU A N 1
ATOM 734 C CA . GLU A 1 95 ? -8.672 25.766 2.676 1 93.56 95 GLU A CA 1
ATOM 735 C C . GLU A 1 95 ? -8.82 24.281 2.955 1 93.56 95 GLU A C 1
ATOM 737 O O . GLU A 1 95 ? -9.938 23.781 3.135 1 93.56 95 GLU A O 1
ATOM 742 N N . TRP A 1 96 ? -7.762 23.641 2.986 1 93.38 96 TRP A N 1
ATOM 743 C CA . TRP A 1 96 ? -7.781 22.219 3.309 1 93.38 96 TRP A CA 1
ATOM 744 C C . TRP A 1 96 ? -8.258 21.984 4.738 1 93.38 96 TRP A C 1
ATOM 746 O O . TRP A 1 96 ? -9.023 21.062 5.004 1 93.38 96 TRP A O 1
ATOM 756 N N . TYR A 1 97 ? -7.809 22.844 5.605 1 95.44 97 TYR A N 1
ATOM 757 C CA . TYR A 1 97 ? -8.211 22.766 7.004 1 95.44 97 TYR A CA 1
ATOM 758 C C . TYR A 1 97 ? -9.727 22.891 7.145 1 95.44 97 TYR A C 1
ATOM 760 O O . TYR A 1 97 ? -10.352 22.109 7.863 1 95.44 97 TYR A O 1
ATOM 768 N N . LYS A 1 98 ? -10.281 23.781 6.5 1 93.94 98 LYS A N 1
ATOM 769 C CA . LYS A 1 98 ? -11.727 23.984 6.547 1 93.94 98 LYS A CA 1
ATOM 770 C C . LYS A 1 98 ? -12.469 22.75 6.035 1 93.94 98 LYS A C 1
ATOM 772 O O . LYS A 1 98 ? -13.516 22.375 6.582 1 93.94 98 LYS A O 1
ATOM 777 N N . LEU A 1 99 ? -11.922 22.172 5.027 1 91.81 99 LEU A N 1
ATOM 778 C CA . LEU A 1 99 ? -12.523 20.969 4.469 1 91.81 99 LEU A CA 1
ATOM 779 C C . LEU A 1 99 ? -12.523 19.844 5.492 1 91.81 99 LEU A C 1
ATOM 781 O O . LEU A 1 99 ? -13.523 19.125 5.641 1 91.81 99 LEU A O 1
ATOM 785 N N . ILE A 1 100 ? -11.422 19.641 6.184 1 94.56 100 ILE A N 1
ATOM 786 C CA . ILE A 1 100 ? -11.305 18.594 7.203 1 94.56 100 ILE A CA 1
ATOM 787 C C . ILE A 1 100 ? -12.344 18.828 8.297 1 94.56 100 ILE A C 1
ATOM 789 O O . ILE A 1 100 ? -13.07 17.906 8.68 1 94.56 100 ILE A O 1
ATOM 793 N N . ARG A 1 101 ? -12.461 20.031 8.734 1 95.44 101 ARG A N 1
ATOM 794 C CA . ARG A 1 101 ? -13.344 20.359 9.852 1 95.44 101 ARG A CA 1
ATOM 795 C C . ARG A 1 101 ? -14.805 20.25 9.438 1 95.44 101 ARG A C 1
ATOM 797 O O . ARG A 1 101 ? -15.656 19.875 10.25 1 95.44 101 ARG A O 1
ATOM 804 N N . ALA A 1 102 ? -15.07 20.438 8.188 1 93.31 102 ALA A N 1
ATOM 805 C CA . ALA A 1 102 ? -16.438 20.406 7.695 1 93.31 102 ALA A CA 1
ATOM 806 C C . ALA A 1 102 ? -16.906 18.969 7.441 1 93.31 102 ALA A C 1
ATOM 808 O O . ALA A 1 102 ? -18.094 18.672 7.52 1 93.31 102 ALA A O 1
ATOM 809 N N . HIS A 1 103 ? -15.953 18.094 7.16 1 93.25 103 HIS A N 1
ATOM 810 C CA . HIS A 1 103 ? -16.406 16.812 6.605 1 93.25 103 HIS A CA 1
ATOM 811 C C . HIS A 1 103 ? -15.852 15.641 7.41 1 93.25 103 HIS A C 1
ATOM 813 O O . HIS A 1 103 ? -16.109 14.484 7.074 1 93.25 103 HIS A O 1
ATOM 819 N N . SER A 1 104 ? -15.055 15.891 8.398 1 93.69 104 SER A N 1
ATOM 820 C CA . SER A 1 104 ? -14.594 14.867 9.336 1 93.69 104 SER A CA 1
ATOM 821 C C . SER A 1 104 ? -15.125 15.117 10.742 1 93.69 104 SER A C 1
ATOM 823 O O . SER A 1 104 ? -15.945 16.016 10.945 1 93.69 104 SER A O 1
ATOM 825 N N . THR A 1 105 ? -14.805 14.297 11.719 1 90.94 105 THR A N 1
ATOM 826 C CA . THR A 1 105 ? -15.219 14.539 13.094 1 90.94 105 THR A CA 1
ATOM 827 C C . THR A 1 105 ? -14.625 15.844 13.609 1 90.94 105 THR A C 1
ATOM 829 O O . THR A 1 105 ? -13.516 16.219 13.242 1 90.94 105 THR A O 1
ATOM 832 N N . PRO A 1 106 ? -15.352 16.594 14.414 1 89.12 106 PRO A N 1
ATOM 833 C CA . PRO A 1 106 ? -14.938 17.922 14.875 1 89.12 106 PRO A CA 1
ATOM 834 C C . PRO A 1 106 ? -13.555 17.906 15.539 1 89.12 106 PRO A C 1
ATOM 836 O O . PRO A 1 106 ? -12.805 18.875 15.422 1 89.12 106 PRO A O 1
ATOM 839 N N . ASP A 1 107 ? -13.211 16.844 16.172 1 91.62 107 ASP A N 1
ATOM 840 C CA . ASP A 1 107 ? -11.953 16.812 16.906 1 91.62 107 ASP A CA 1
ATOM 841 C C . ASP A 1 107 ? -10.914 15.938 16.188 1 91.62 107 ASP A C 1
ATOM 843 O O . ASP A 1 107 ? -9.953 15.477 16.797 1 91.62 107 ASP A O 1
ATOM 847 N N . CYS A 1 108 ? -11.141 15.758 14.938 1 95.5 108 CYS A N 1
ATOM 848 C CA . CYS A 1 108 ? -10.156 14.992 14.172 1 95.5 108 CYS A CA 1
ATOM 849 C C . CYS A 1 108 ? -8.766 15.586 14.328 1 95.5 108 CYS A C 1
ATOM 851 O O . CYS A 1 108 ? -8.547 16.766 14.031 1 95.5 108 CYS A O 1
ATOM 853 N N . PRO A 1 109 ? -7.832 14.852 14.805 1 97.69 109 PRO A N 1
ATOM 854 C CA . PRO A 1 109 ? -6.477 15.383 14.945 1 97.69 109 PRO A CA 1
ATOM 855 C C . PRO A 1 109 ? -5.824 15.695 13.594 1 97.69 109 PRO A C 1
ATOM 857 O O . PRO A 1 109 ? -6.059 14.984 12.617 1 97.69 109 PRO A O 1
ATOM 860 N N . ILE A 1 110 ? -5.066 16.734 13.586 1 98.19 110 ILE A N 1
ATOM 861 C CA . ILE A 1 110 ? -4.387 17.188 12.383 1 98.19 110 ILE A CA 1
ATOM 862 C C . ILE A 1 110 ? -2.895 17.344 12.656 1 98.19 110 ILE A C 1
ATOM 864 O O . ILE A 1 110 ? -2.502 17.891 13.688 1 98.19 110 ILE A O 1
ATOM 868 N N . ILE A 1 111 ? -2.062 16.797 11.773 1 98.75 111 ILE A N 1
ATOM 869 C CA . ILE A 1 111 ? -0.633 17.078 11.766 1 98.75 111 ILE A CA 1
ATOM 870 C C . ILE A 1 111 ? -0.282 17.891 10.516 1 98.75 111 ILE A C 1
ATOM 872 O O . ILE A 1 111 ? -0.52 17.438 9.391 1 98.75 111 ILE A O 1
ATOM 876 N N . LEU A 1 112 ? 0.194 19.062 10.719 1 98.81 112 LEU A N 1
ATOM 877 C CA . LEU A 1 112 ? 0.716 19.875 9.625 1 98.81 112 LEU A CA 1
ATOM 878 C C . LEU A 1 112 ? 2.143 19.469 9.273 1 98.81 112 LEU A C 1
ATOM 880 O O . LEU A 1 112 ? 2.996 19.359 10.156 1 98.81 112 LEU A O 1
ATOM 884 N N . VAL A 1 113 ? 2.391 19.25 8 1 98.75 113 VAL A N 1
ATOM 885 C CA . VAL A 1 113 ? 3.691 18.734 7.582 1 98.75 113 VAL A CA 1
ATOM 886 C C . VAL A 1 113 ? 4.297 19.656 6.527 1 98.75 113 VAL A C 1
ATOM 888 O O . VAL A 1 113 ? 3.73 19.828 5.441 1 98.75 113 VAL A O 1
ATOM 891 N N . GLY A 1 114 ? 5.398 20.281 6.832 1 98.25 114 GLY A N 1
ATOM 892 C CA . GLY A 1 114 ? 6.223 20.938 5.828 1 98.25 114 GLY A CA 1
ATOM 893 C C . GLY A 1 114 ? 7.203 20 5.152 1 98.25 114 GLY A C 1
ATOM 894 O O . GLY A 1 114 ? 8.203 19.609 5.75 1 98.25 114 GLY A O 1
ATOM 895 N N . ASN A 1 115 ? 6.926 19.609 3.893 1 97.94 115 ASN A N 1
ATOM 896 C CA . ASN A 1 115 ? 7.762 18.672 3.156 1 97.94 115 ASN A CA 1
ATOM 897 C C . ASN A 1 115 ? 8.758 19.391 2.254 1 97.94 115 ASN A C 1
ATOM 899 O O . ASN A 1 115 ? 8.695 20.625 2.105 1 97.9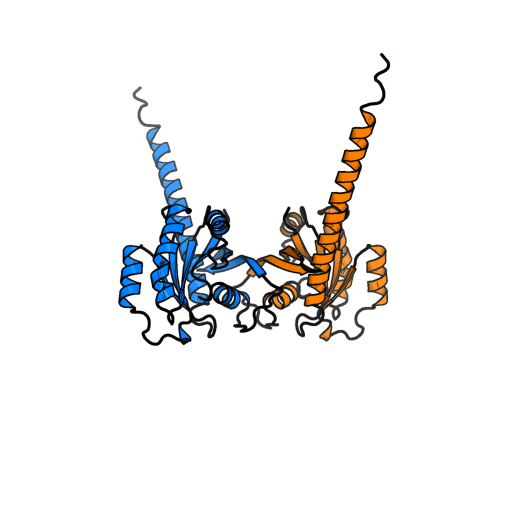4 115 ASN A O 1
ATOM 903 N N . LYS A 1 116 ? 9.695 18.672 1.672 1 97.19 116 LYS A N 1
ATOM 904 C CA . LYS A 1 116 ? 10.82 19.141 0.881 1 97.19 116 LYS A CA 1
ATOM 905 C C . LYS A 1 116 ? 11.742 20.031 1.721 1 97.19 116 LYS A C 1
ATOM 907 O O . LYS A 1 116 ? 12.211 21.062 1.256 1 97.19 116 LYS A O 1
ATOM 912 N N . TYR A 1 117 ? 11.883 19.547 2.932 1 96.81 117 TYR A N 1
ATOM 913 C CA . TYR A 1 117 ? 12.648 20.312 3.902 1 96.81 117 TYR A CA 1
ATOM 914 C C . TYR A 1 117 ? 14.102 20.438 3.461 1 96.81 117 TYR A C 1
ATOM 916 O O . TYR A 1 117 ? 14.82 21.328 3.928 1 96.81 117 TYR A O 1
ATOM 924 N N . ASP A 1 118 ? 14.625 19.578 2.605 1 96.12 118 ASP A N 1
ATOM 925 C CA . ASP A 1 118 ? 15.969 19.672 2.037 1 96.12 118 ASP A CA 1
ATOM 926 C C . ASP A 1 118 ? 16.141 20.953 1.228 1 96.12 118 ASP A C 1
ATOM 928 O O . ASP A 1 118 ? 17.25 21.406 0.988 1 96.12 118 ASP A O 1
ATOM 932 N N . LEU A 1 119 ? 15.031 21.531 0.872 1 93.62 119 LEU A N 1
ATOM 933 C CA . LEU A 1 119 ? 15.062 22.75 0.068 1 93.62 119 LEU A CA 1
ATOM 934 C C . LEU A 1 119 ? 14.781 23.969 0.93 1 93.62 119 LEU A C 1
ATOM 936 O O . LEU A 1 119 ? 14.625 25.078 0.409 1 93.62 119 LEU A O 1
ATOM 940 N N . PHE A 1 120 ? 14.688 23.828 2.211 1 88.69 120 PHE A N 1
ATOM 941 C CA . PHE A 1 120 ? 14.305 24.938 3.066 1 88.69 120 PHE A CA 1
ATOM 942 C C . PHE A 1 120 ? 15.328 26.062 2.973 1 88.69 120 PHE A C 1
ATOM 944 O O . PHE A 1 120 ? 16.516 25.859 3.215 1 88.69 120 PHE A O 1
ATOM 951 N N . LYS A 1 121 ? 14.953 27.234 2.434 1 84.75 121 LYS A N 1
ATOM 952 C CA . LYS A 1 121 ? 15.766 28.438 2.314 1 84.75 121 LYS A CA 1
ATOM 953 C C . LYS A 1 121 ? 15.039 29.672 2.863 1 84.75 121 LYS A C 1
ATOM 955 O O . LYS A 1 121 ? 14.984 30.703 2.209 1 84.75 121 LYS A O 1
ATOM 960 N N . ASP A 1 122 ? 14.336 29.562 3.994 1 78.12 122 ASP A N 1
ATOM 961 C CA . ASP A 1 122 ? 13.664 30.656 4.695 1 78.12 122 ASP A CA 1
ATOM 962 C C . ASP A 1 122 ? 12.523 31.219 3.855 1 78.12 122 ASP A C 1
ATOM 964 O O . ASP A 1 122 ? 12.227 32.406 3.928 1 78.12 122 ASP A O 1
ATOM 968 N N . GLN A 1 123 ? 12.039 30.422 2.908 1 78.94 123 GLN A N 1
ATOM 969 C CA . GLN A 1 123 ? 10.906 30.844 2.092 1 78.94 123 GLN A CA 1
ATOM 970 C C . GLN A 1 123 ? 9.625 30.906 2.916 1 78.94 123 GLN A C 1
ATOM 972 O O . GLN A 1 123 ? 8.68 31.625 2.561 1 78.94 123 GLN A O 1
ATOM 977 N N . ILE A 1 124 ? 9.547 30.141 3.836 1 85.06 124 ILE A N 1
ATOM 978 C CA . ILE A 1 124 ? 8.391 30.141 4.723 1 85.06 124 ILE A CA 1
ATOM 979 C C . ILE A 1 124 ? 8.789 30.672 6.094 1 85.06 124 ILE A C 1
ATOM 981 O O . ILE A 1 124 ? 9.859 30.359 6.613 1 85.06 124 ILE A O 1
ATOM 985 N N . ASN A 1 125 ? 8.016 31.656 6.574 1 89.19 125 ASN A N 1
ATOM 986 C CA . ASN A 1 125 ? 8.219 32.156 7.926 1 89.19 125 ASN A CA 1
ATOM 987 C C . ASN A 1 125 ? 7.797 31.141 8.984 1 89.19 125 ASN A C 1
ATOM 989 O O . ASN A 1 125 ? 6.609 30.859 9.125 1 89.19 125 ASN A O 1
ATOM 993 N N . LEU A 1 126 ? 8.727 30.609 9.688 1 88.62 126 LEU A N 1
ATOM 994 C CA . LEU A 1 126 ? 8.477 29.578 10.688 1 88.62 126 LEU A CA 1
ATOM 995 C C . LEU A 1 126 ? 7.551 30.094 11.781 1 88.62 126 LEU A C 1
ATOM 997 O O . LEU A 1 126 ? 6.77 29.328 12.359 1 88.62 126 LEU A O 1
ATOM 1001 N N . GLU A 1 127 ? 7.641 31.375 12.023 1 92.5 127 GLU A N 1
ATOM 1002 C CA . GLU A 1 127 ? 6.75 31.969 13.023 1 92.5 127 GLU A CA 1
ATOM 1003 C C . GLU A 1 127 ? 5.289 31.859 12.594 1 92.5 127 GLU A C 1
ATOM 1005 O O . GLU A 1 127 ? 4.414 31.594 13.422 1 92.5 127 GLU A O 1
ATOM 1010 N N . ASP A 1 128 ? 5.07 32.094 11.312 1 95.44 128 ASP A N 1
ATOM 1011 C CA . ASP A 1 128 ? 3.717 31.953 10.781 1 95.44 128 ASP A CA 1
ATOM 1012 C C . ASP A 1 128 ? 3.201 30.531 10.953 1 95.44 128 ASP A C 1
ATOM 1014 O O . ASP A 1 128 ? 2.027 30.312 11.273 1 95.44 128 ASP A O 1
ATOM 1018 N N . VAL A 1 129 ? 4.047 29.609 10.734 1 96.44 129 VAL A N 1
ATOM 1019 C CA . VAL A 1 129 ? 3.686 28.203 10.875 1 96.44 129 VAL A CA 1
ATOM 1020 C C . VAL A 1 129 ? 3.344 27.891 12.328 1 96.44 129 VAL A C 1
ATOM 1022 O O . VAL A 1 129 ? 2.342 27.234 12.609 1 96.44 129 VAL A O 1
ATOM 1025 N N . GLU A 1 130 ? 4.109 28.391 13.242 1 95.62 130 GLU A N 1
ATOM 1026 C CA . GLU A 1 130 ? 3.879 28.172 14.664 1 95.62 130 GLU A CA 1
ATOM 1027 C C . GLU A 1 130 ? 2.549 28.781 15.109 1 95.62 130 GLU A C 1
ATOM 1029 O O . GLU A 1 130 ? 1.814 28.172 15.891 1 95.62 130 GLU A O 1
ATOM 1034 N N . VAL A 1 131 ? 2.354 29.953 14.664 1 97.12 131 VAL A N 1
ATOM 1035 C CA . VAL A 1 131 ? 1.091 30.609 14.984 1 97.12 131 VAL A CA 1
ATOM 1036 C C . VAL A 1 131 ? -0.073 29.766 14.461 1 97.12 131 VAL A C 1
ATOM 1038 O O . VAL A 1 131 ? -1.063 29.562 15.172 1 97.12 131 VAL A O 1
ATOM 1041 N N . TRP A 1 132 ? 0.067 29.297 13.211 1 97.69 132 TRP A N 1
ATOM 1042 C CA . TRP A 1 132 ? -0.986 28.484 12.602 1 97.69 132 TRP A CA 1
ATOM 1043 C C . TRP A 1 132 ? -1.269 27.234 13.43 1 97.69 132 TRP A C 1
ATOM 1045 O O . TRP A 1 132 ? -2.428 26.906 13.68 1 97.69 132 TRP A O 1
ATOM 1055 N N . ILE A 1 133 ? -0.255 26.562 13.898 1 97.62 133 ILE A N 1
ATOM 1056 C CA . ILE A 1 133 ? -0.363 25.344 14.672 1 97.62 133 ILE A CA 1
ATOM 1057 C C . ILE A 1 133 ? -1.095 25.625 15.984 1 97.62 133 ILE A C 1
ATOM 1059 O O . ILE A 1 133 ? -1.949 24.844 16.406 1 97.62 133 ILE A O 1
ATOM 1063 N N . THR A 1 134 ? -0.759 26.672 16.625 1 96.94 134 THR A N 1
ATOM 1064 C CA . THR A 1 134 ? -1.376 27.047 17.891 1 96.94 134 THR A CA 1
ATOM 1065 C C . THR A 1 134 ? -2.855 27.375 17.688 1 96.94 134 THR A C 1
ATOM 1067 O O . THR A 1 134 ? -3.707 26.875 18.422 1 96.94 134 THR A O 1
ATOM 1070 N N . ASP A 1 135 ? -3.109 28.125 16.672 1 97.31 135 ASP A N 1
ATOM 1071 C CA . ASP A 1 135 ?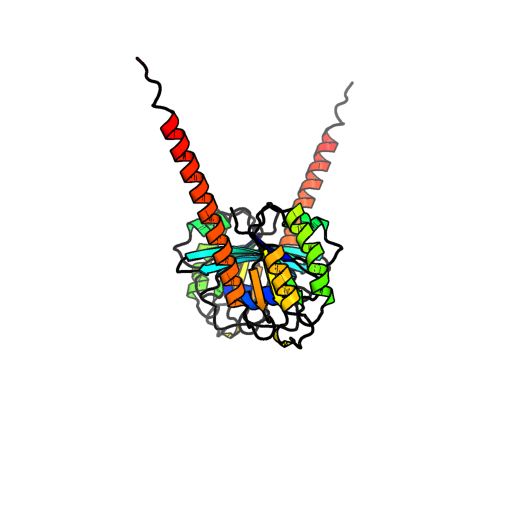 -4.469 28.594 16.406 1 97.31 135 ASP A CA 1
ATOM 1072 C C . ASP A 1 135 ? -5.387 27.422 16.047 1 97.31 135 ASP A C 1
ATOM 1074 O O . ASP A 1 135 ? -6.598 27.484 16.266 1 97.31 135 ASP A O 1
ATOM 1078 N N . HIS A 1 136 ? -4.816 26.375 15.555 1 97.31 136 HIS A N 1
ATOM 1079 C CA . HIS A 1 136 ? -5.645 25.297 15.031 1 97.31 136 HIS A CA 1
ATOM 1080 C C . HIS A 1 136 ? -5.477 24.031 15.844 1 97.31 136 HIS A C 1
ATOM 1082 O O . HIS A 1 136 ? -5.98 22.969 15.461 1 97.31 136 HIS A O 1
ATOM 1088 N N . ASN A 1 137 ? -4.715 24.109 16.938 1 95.5 137 ASN A N 1
ATOM 1089 C CA . ASN A 1 137 ? -4.477 22.953 17.812 1 95.5 137 ASN A CA 1
ATOM 1090 C C . ASN A 1 137 ? -3.988 21.75 17.016 1 95.5 137 ASN A C 1
ATOM 1092 O O . ASN A 1 137 ? -4.539 20.656 17.141 1 95.5 137 ASN A O 1
ATOM 1096 N N . ALA A 1 138 ? -3.025 21.969 16.156 1 97.94 138 ALA A N 1
ATOM 1097 C CA . ALA A 1 138 ? -2.439 20.938 15.32 1 97.94 138 ALA A CA 1
ATOM 1098 C C . ALA A 1 138 ? -1 20.641 15.734 1 97.94 138 ALA A C 1
ATOM 1100 O O . ALA A 1 138 ? -0.387 21.422 16.469 1 97.94 138 ALA A O 1
ATOM 1101 N N . LYS A 1 139 ? -0.472 19.516 15.391 1 98.12 139 LYS A N 1
ATOM 1102 C CA . LYS A 1 139 ? 0.945 19.203 15.547 1 98.12 139 LYS A CA 1
ATOM 1103 C C . LYS A 1 139 ? 1.727 19.562 14.281 1 98.12 139 LYS A C 1
ATOM 1105 O O . LYS A 1 139 ? 1.135 19.812 13.234 1 98.12 139 LYS A O 1
ATOM 1110 N N . LEU A 1 140 ? 3.039 19.609 14.508 1 98.38 140 LEU A N 1
ATOM 1111 C CA . LEU A 1 140 ? 3.898 20.031 13.414 1 98.38 140 LEU A CA 1
ATOM 1112 C C . LEU A 1 140 ? 5.004 19.016 13.164 1 98.38 140 LEU A C 1
ATOM 1114 O O . LEU A 1 140 ? 5.598 18.484 14.102 1 98.38 140 LEU A O 1
ATOM 1118 N N . ALA A 1 141 ? 5.262 18.734 11.891 1 98.31 141 ALA A N 1
ATOM 1119 C CA . ALA A 1 141 ? 6.418 17.938 11.477 1 98.31 141 ALA A CA 1
ATOM 1120 C C . ALA A 1 141 ? 7.031 18.5 10.195 1 98.31 141 ALA A C 1
ATOM 1122 O O . ALA A 1 141 ? 6.332 19.094 9.375 1 98.31 141 ALA A O 1
ATOM 1123 N N . TYR A 1 142 ? 8.32 18.359 10.117 1 97.88 142 TYR A N 1
ATOM 1124 C CA . TYR A 1 142 ? 9.023 18.641 8.867 1 97.88 142 TYR A CA 1
ATOM 1125 C C . TYR A 1 142 ? 9.625 17.375 8.289 1 97.88 142 TYR A C 1
ATOM 1127 O O . TYR A 1 142 ? 10.156 16.531 9.023 1 97.88 142 TYR A O 1
ATOM 1135 N N . THR A 1 143 ? 9.445 17.234 6.961 1 98.38 143 THR A N 1
ATOM 1136 C CA . THR A 1 143 ? 9.938 16.031 6.316 1 98.38 143 THR A CA 1
ATOM 1137 C C . THR A 1 143 ? 10.633 16.359 5 1 98.38 143 THR A C 1
ATOM 1139 O O . THR A 1 143 ? 10.414 17.438 4.43 1 98.38 143 THR A O 1
ATOM 1142 N N . SER A 1 144 ? 11.5 15.484 4.594 1 98.12 144 SER A N 1
ATOM 1143 C CA . SER A 1 144 ? 12.039 15.422 3.242 1 98.12 144 SER A CA 1
ATOM 1144 C C . SER A 1 144 ? 11.922 14.008 2.668 1 98.12 144 SER A C 1
ATOM 1146 O O . SER A 1 144 ? 12.648 13.102 3.076 1 98.12 144 SER A O 1
ATOM 1148 N N . ALA A 1 145 ? 11.016 13.867 1.746 1 96.38 145 ALA A N 1
ATOM 1149 C CA . ALA A 1 145 ? 10.898 12.562 1.092 1 96.38 145 ALA A CA 1
ATOM 1150 C C . ALA A 1 145 ? 12.188 12.195 0.37 1 96.38 145 ALA A C 1
ATOM 1152 O O . ALA A 1 145 ? 12.531 11.016 0.258 1 96.38 145 ALA A O 1
ATOM 1153 N N . LEU A 1 146 ? 12.883 13.195 -0.132 1 95.38 146 LEU A N 1
ATOM 1154 C CA . LEU A 1 146 ? 14.117 12.969 -0.876 1 95.38 146 LEU A CA 1
ATOM 1155 C C . LEU A 1 146 ? 15.18 12.352 0.019 1 95.38 146 LEU A C 1
ATOM 1157 O O . LEU A 1 146 ? 15.719 11.289 -0.29 1 95.38 146 LEU A O 1
ATOM 1161 N N . SER A 1 147 ? 15.445 12.961 1.173 1 95.56 147 SER A N 1
ATOM 1162 C CA . SER A 1 147 ? 16.531 12.523 2.039 1 95.56 147 SER A CA 1
ATOM 1163 C C . SER A 1 147 ? 16.062 11.461 3.025 1 95.56 147 SER A C 1
ATOM 1165 O O . SER A 1 147 ? 16.859 10.703 3.574 1 95.56 147 SER A O 1
ATOM 1167 N N . GLY A 1 148 ? 14.781 11.477 3.299 1 95.88 148 GLY A N 1
ATOM 1168 C CA . GLY A 1 148 ? 14.219 10.578 4.301 1 95.88 148 GLY A CA 1
ATOM 1169 C C . GLY A 1 148 ? 14.094 11.219 5.668 1 95.88 148 GLY A C 1
ATOM 1170 O O . GLY A 1 148 ? 13.508 10.633 6.582 1 95.88 148 GLY A O 1
ATOM 1171 N N . GLU A 1 149 ? 14.508 12.406 5.777 1 96.88 149 GLU A N 1
ATOM 1172 C CA . GLU A 1 149 ? 14.484 13.102 7.062 1 96.88 149 GLU A CA 1
ATOM 1173 C C . GLU A 1 149 ? 13.047 13.312 7.543 1 96.88 149 GLU A C 1
ATOM 1175 O O . GLU A 1 149 ? 12.195 13.758 6.781 1 96.88 149 GLU A O 1
ATOM 1180 N N . GLY A 1 150 ? 12.805 12.906 8.812 1 97.62 150 GLY A N 1
ATOM 1181 C CA . GLY A 1 150 ? 11.539 13.203 9.469 1 97.62 150 GLY A CA 1
ATOM 1182 C C . GLY A 1 150 ? 10.445 12.219 9.117 1 97.62 150 GLY A C 1
ATOM 1183 O O . GLY A 1 150 ? 9.344 12.273 9.672 1 97.62 150 GLY A O 1
ATOM 1184 N N . ILE A 1 151 ? 10.727 11.289 8.18 1 96.94 151 ILE A N 1
ATOM 1185 C CA . ILE A 1 151 ? 9.695 10.398 7.656 1 96.94 151 ILE A CA 1
ATOM 1186 C C . ILE A 1 151 ? 9.273 9.414 8.742 1 96.94 151 ILE A C 1
ATOM 1188 O O . ILE A 1 151 ? 8.078 9.281 9.039 1 96.94 151 ILE A O 1
ATOM 1192 N N . ASN A 1 152 ? 10.203 8.719 9.328 1 94.44 152 ASN A N 1
ATOM 1193 C CA . ASN A 1 152 ? 9.883 7.758 10.383 1 94.44 152 ASN A CA 1
ATOM 1194 C C . ASN A 1 152 ? 9.234 8.438 11.578 1 94.44 152 ASN A C 1
ATOM 1196 O O . ASN A 1 152 ? 8.273 7.91 12.148 1 94.44 152 ASN A O 1
ATOM 1200 N N . GLU A 1 153 ? 9.727 9.57 11.922 1 96.75 153 GLU A N 1
ATOM 1201 C CA . GLU A 1 153 ? 9.172 10.336 13.031 1 96.75 153 GLU A CA 1
ATOM 1202 C C . GLU A 1 153 ? 7.723 10.727 12.766 1 96.75 153 GLU A C 1
ATOM 1204 O O . GLU A 1 153 ? 6.895 10.711 13.68 1 96.75 153 GLU A O 1
ATOM 1209 N N . LEU A 1 154 ? 7.434 11.094 11.547 1 98 154 LEU A N 1
ATOM 1210 C CA . LEU A 1 154 ? 6.074 11.469 11.188 1 98 154 LEU A CA 1
ATOM 1211 C C . LEU A 1 154 ? 5.109 10.305 11.414 1 98 154 LEU A C 1
ATOM 1213 O O . LEU A 1 154 ? 4.078 10.469 12.07 1 98 154 LEU A O 1
ATOM 1217 N N . PHE A 1 155 ? 5.453 9.164 10.914 1 96.62 155 PHE A N 1
ATOM 1218 C CA . PHE A 1 155 ? 4.547 8.023 11.023 1 96.62 155 PHE A CA 1
ATOM 1219 C C . PHE A 1 155 ? 4.449 7.543 12.469 1 96.62 155 PHE A C 1
ATOM 1221 O O . PHE A 1 155 ? 3.391 7.078 12.898 1 96.62 155 PHE A O 1
ATOM 1228 N N . HIS A 1 156 ? 5.516 7.688 13.172 1 95.56 156 HIS A N 1
ATOM 1229 C CA . HIS A 1 156 ? 5.445 7.426 14.609 1 95.56 156 HIS A CA 1
ATOM 1230 C C . HIS A 1 156 ? 4.473 8.375 15.297 1 95.56 156 HIS A C 1
ATOM 1232 O O . HIS A 1 156 ? 3.664 7.949 16.125 1 95.56 156 HIS A O 1
ATOM 1238 N N . GLU A 1 157 ? 4.566 9.633 14.992 1 97.44 157 GLU A N 1
ATOM 1239 C CA . GLU A 1 157 ? 3.678 10.641 15.57 1 97.44 157 GLU A CA 1
ATOM 1240 C C . GLU A 1 157 ? 2.223 10.359 15.203 1 97.44 157 GLU A C 1
ATOM 1242 O O . GLU A 1 157 ? 1.33 10.5 16.047 1 97.44 157 GLU A O 1
ATOM 1247 N N . ILE A 1 158 ? 2.008 9.969 13.984 1 97.62 158 ILE A N 1
ATOM 1248 C CA . ILE A 1 158 ? 0.668 9.617 13.531 1 97.62 158 ILE A CA 1
ATOM 1249 C C . ILE A 1 158 ? 0.114 8.484 14.391 1 97.62 158 ILE A C 1
ATOM 1251 O O . ILE A 1 158 ? -0.965 8.609 14.977 1 97.62 158 ILE A O 1
ATOM 1255 N N . ALA A 1 159 ? 0.898 7.441 14.492 1 95.69 159 ALA A N 1
ATOM 1256 C CA . ALA A 1 159 ? 0.467 6.27 15.25 1 95.69 159 ALA A CA 1
ATOM 1257 C C . ALA A 1 159 ? 0.246 6.617 16.719 1 95.69 159 ALA A C 1
ATOM 1259 O O . ALA A 1 159 ? -0.749 6.203 17.328 1 95.69 159 ALA A O 1
ATOM 1260 N N . SER A 1 160 ? 1.124 7.383 17.25 1 95.75 160 SER A N 1
ATOM 1261 C CA . SER A 1 160 ? 1.034 7.766 18.656 1 95.75 160 SER A CA 1
ATOM 1262 C C . SER A 1 160 ? -0.201 8.625 18.922 1 95.75 160 SER A C 1
ATOM 1264 O O . SER A 1 160 ? -0.888 8.445 19.922 1 95.75 160 SER A O 1
ATOM 1266 N N . THR A 1 161 ? -0.457 9.539 18.031 1 96.25 161 THR A N 1
ATOM 1267 C CA . THR A 1 161 ? -1.605 10.43 18.172 1 96.25 161 THR A CA 1
ATOM 1268 C C . THR A 1 161 ? -2.91 9.641 18.141 1 96.25 161 THR A C 1
ATOM 1270 O O . THR A 1 161 ? -3.816 9.883 18.938 1 96.25 161 THR A O 1
ATOM 1273 N N . ILE A 1 162 ? -2.957 8.672 17.266 1 94.56 162 ILE A N 1
ATOM 1274 C CA . ILE A 1 162 ? -4.152 7.852 17.109 1 94.56 162 ILE A CA 1
ATOM 1275 C C . ILE A 1 162 ? -4.332 6.969 18.344 1 94.56 162 ILE A C 1
ATOM 1277 O O . ILE A 1 162 ? -5.445 6.812 18.859 1 94.56 162 ILE A O 1
ATOM 1281 N N . LEU A 1 163 ? -3.285 6.434 18.828 1 90.56 163 LEU A N 1
ATOM 1282 C CA . LEU A 1 163 ? -3.328 5.613 20.031 1 90.56 163 LEU A CA 1
ATOM 1283 C C . LEU A 1 163 ? -3.846 6.414 21.219 1 90.56 163 LEU A C 1
ATOM 1285 O O . LEU A 1 163 ? -4.66 5.918 22 1 90.56 163 LEU A O 1
ATOM 1289 N N . ASP A 1 164 ? -3.389 7.566 21.297 1 89.75 164 ASP A N 1
ATOM 1290 C CA . ASP A 1 164 ? -3.783 8.438 22.406 1 89.75 164 ASP A CA 1
ATOM 1291 C C . ASP A 1 164 ? -5.262 8.805 22.312 1 89.75 164 ASP A C 1
ATOM 1293 O O . ASP A 1 164 ? -5.945 8.922 23.328 1 89.75 164 ASP A O 1
ATOM 1297 N N . SER A 1 165 ? -5.711 9.016 21.109 1 84.94 165 SER A N 1
ATOM 1298 C CA . SER A 1 165 ? -7.109 9.383 20.906 1 84.94 165 SER A CA 1
ATOM 1299 C C . SER A 1 165 ? -8.039 8.219 21.25 1 84.94 165 SER A C 1
ATOM 1301 O O . SER A 1 165 ? -9.164 8.422 21.703 1 84.94 165 SER A O 1
ATOM 1303 N N . THR A 1 166 ? -7.613 6.98 20.969 1 74.69 166 THR A N 1
ATOM 1304 C CA . THR A 1 166 ? -8.406 5.793 21.266 1 74.69 166 THR A CA 1
ATOM 1305 C C . THR A 1 166 ? -8.5 5.559 22.766 1 74.69 166 THR A C 1
ATOM 1307 O O . THR A 1 166 ? -9.555 5.164 23.281 1 74.69 166 THR A O 1
ATOM 1310 N N . ILE A 1 167 ? -7.453 5.824 23.453 1 68.19 167 ILE A N 1
ATOM 1311 C CA . ILE A 1 167 ? -7.414 5.656 24.891 1 68.19 167 ILE A CA 1
ATOM 1312 C C . ILE A 1 167 ? -8.336 6.672 25.562 1 68.19 167 ILE A C 1
ATOM 1314 O O . ILE A 1 167 ? -9.078 6.332 26.484 1 68.19 167 ILE A O 1
ATOM 1318 N N . GLN A 1 168 ? -8.297 7.781 25.031 1 66.44 168 GLN A N 1
ATOM 1319 C CA . GLN A 1 168 ? -9.141 8.828 25.609 1 66.44 168 GLN A CA 1
ATOM 1320 C C . GLN A 1 168 ? -10.617 8.539 25.359 1 66.44 168 GLN A C 1
ATOM 1322 O O . GLN A 1 168 ? -11.453 8.758 26.234 1 66.44 168 GLN A O 1
ATOM 1327 N N . GLU A 1 169 ? -10.875 7.992 24.234 1 63.5 169 GLU A N 1
ATOM 1328 C CA . GLU A 1 169 ? -12.258 7.633 23.922 1 63.5 169 GLU A CA 1
ATOM 1329 C C . GLU A 1 169 ? -12.734 6.469 24.797 1 63.5 169 GLU A C 1
ATOM 1331 O O . GLU A 1 169 ? -13.875 6.457 25.25 1 63.5 169 GLU A O 1
ATOM 1336 N N . ALA A 1 170 ? -11.82 5.531 25.094 1 60 170 ALA A N 1
ATOM 1337 C CA . ALA A 1 170 ? -12.164 4.379 25.922 1 60 170 ALA A CA 1
ATOM 1338 C C . ALA A 1 170 ? -12.391 4.801 27.375 1 60 170 ALA A C 1
ATOM 1340 O O . ALA A 1 170 ? -13.266 4.266 28.047 1 60 170 ALA A O 1
ATOM 1341 N N . ALA A 1 171 ? -11.641 5.684 27.844 1 55.69 171 ALA A N 1
ATOM 1342 C CA . ALA A 1 171 ? -11.727 6.152 29.219 1 55.69 171 ALA A CA 1
ATOM 1343 C C . ALA A 1 171 ? -13.023 6.93 29.438 1 55.69 171 ALA A C 1
ATOM 1345 O O . ALA A 1 171 ? -13.625 6.836 30.516 1 55.69 171 ALA A O 1
ATOM 1346 N N . SER A 1 172 ? -13.328 7.578 28.438 1 54.81 172 SER A N 1
ATOM 1347 C CA . SER A 1 172 ? -14.539 8.375 28.562 1 54.81 172 SER A CA 1
ATOM 1348 C C . SER A 1 172 ? -15.781 7.488 28.625 1 54.81 172 SER A C 1
ATOM 1350 O O . SER A 1 172 ? -16.766 7.824 29.297 1 54.81 172 SER A O 1
ATOM 1352 N N . TYR A 1 173 ? -15.672 6.359 27.938 1 55.62 173 TYR A N 1
ATOM 1353 C CA . TYR A 1 173 ? -16.766 5.406 27.953 1 55.62 173 TYR A CA 1
ATOM 1354 C C . TYR A 1 173 ? -16.875 4.703 29.297 1 55.62 173 TYR A C 1
ATOM 1356 O O . TYR A 1 173 ? -17.984 4.445 29.781 1 55.62 173 TYR A O 1
ATOM 1364 N N . ASN A 1 174 ? -15.789 4.352 29.922 1 56.69 174 ASN A N 1
ATOM 1365 C CA . ASN A 1 174 ? -15.789 3.676 31.219 1 56.69 174 ASN A CA 1
ATOM 1366 C C . ASN A 1 174 ? -16.281 4.602 32.312 1 56.69 174 ASN A C 1
ATOM 1368 O O . ASN A 1 174 ? -16.938 4.156 33.25 1 56.69 174 ASN A O 1
ATOM 1372 N N . ILE A 1 175 ? -15.961 5.777 32.25 1 52.88 175 ILE A N 1
ATOM 1373 C CA . ILE A 1 175 ? -16.422 6.734 33.25 1 52.88 175 ILE A CA 1
ATOM 1374 C C . ILE A 1 175 ? -17.938 6.891 33.156 1 52.88 175 ILE A C 1
ATOM 1376 O O . ILE A 1 175 ? -18.641 6.957 34.156 1 52.88 175 ILE A O 1
ATOM 1380 N N . LYS A 1 176 ? -18.484 6.848 32 1 52.59 176 LYS A N 1
ATOM 1381 C CA . LYS A 1 176 ? -19.922 6.988 31.844 1 52.59 176 LYS A CA 1
ATOM 1382 C C . LYS A 1 176 ? -20.656 5.746 32.344 1 52.59 176 LYS A C 1
ATOM 1384 O O . LYS A 1 176 ? -21.766 5.84 32.875 1 52.59 176 LYS A O 1
ATOM 1389 N N . VAL A 1 177 ? -20 4.582 32.281 1 55.81 177 VAL A N 1
ATOM 1390 C CA . VAL A 1 177 ? -20.641 3.344 32.688 1 55.81 177 VAL A CA 1
ATOM 1391 C C . VAL A 1 177 ? -20.656 3.281 34.219 1 55.81 177 VAL A C 1
ATOM 1393 O O . VAL A 1 177 ? -21.641 2.812 34.812 1 55.81 177 VAL A O 1
ATOM 1396 N N . THR A 1 178 ? -19.703 3.764 34.812 1 54.41 178 THR A N 1
ATOM 1397 C CA . THR A 1 178 ? -19.625 3.719 36.25 1 54.41 178 THR A CA 1
ATOM 1398 C C . THR A 1 178 ? -20.594 4.727 36.875 1 54.41 178 THR A C 1
ATOM 1400 O O . THR A 1 178 ? -21.141 4.488 37.969 1 54.41 178 THR A O 1
ATOM 1403 N N . ASP A 1 179 ? -20.797 5.812 36.188 1 52.06 179 ASP A N 1
ATOM 1404 C CA . ASP A 1 179 ? -21.688 6.828 36.75 1 52.06 179 ASP A CA 1
ATOM 1405 C C . ASP A 1 179 ? -23.141 6.371 36.719 1 52.06 179 ASP A C 1
ATOM 1407 O O . ASP A 1 179 ? -23.922 6.719 37.594 1 52.06 179 ASP A O 1
ATOM 1411 N N . ASN A 1 180 ? -23.469 5.574 35.75 1 50.22 180 ASN A N 1
ATOM 1412 C CA . ASN A 1 180 ? -24.844 5.117 35.656 1 50.22 180 ASN A CA 1
ATOM 1413 C C . ASN A 1 180 ? -25.156 4.023 36.688 1 50.22 180 ASN A C 1
ATOM 1415 O O . ASN A 1 180 ? -26.312 3.754 36.969 1 50.22 180 ASN A O 1
ATOM 1419 N N . LYS A 1 181 ? -24.156 3.338 37.094 1 48.91 181 LYS A N 1
ATOM 1420 C CA . LYS A 1 181 ? -24.422 2.271 38.062 1 48.91 181 LYS A CA 1
ATOM 1421 C C . LYS A 1 181 ? -24.688 2.84 39.438 1 48.91 181 LYS A C 1
ATOM 1423 O O . LYS A 1 181 ? -25.312 2.182 40.281 1 48.91 181 LYS A O 1
ATOM 1428 N N . ASN A 1 182 ? -24.109 3.902 39.656 1 44.09 182 ASN A N 1
ATOM 1429 C CA . ASN A 1 182 ? -24.203 4.438 41.031 1 44.09 182 ASN A CA 1
ATOM 1430 C C . ASN A 1 182 ? -25.516 5.188 41.219 1 44.09 182 ASN A C 1
ATOM 1432 O O . ASN A 1 182 ? -25.812 5.609 42.344 1 44.09 182 ASN A O 1
ATOM 1436 N N . LYS A 1 183 ? -26.219 5.461 40.188 1 46.06 183 LYS A N 1
ATOM 1437 C CA . LYS A 1 183 ? -27.438 6.223 40.438 1 46.06 183 LYS A CA 1
ATOM 1438 C C . LYS A 1 183 ? -28.594 5.301 40.812 1 46.06 183 LYS A C 1
ATOM 1440 O O . LYS A 1 183 ? -29.703 5.77 41.094 1 46.06 183 LYS A O 1
ATOM 1445 N N . GLY A 1 184 ? -28.359 3.977 40.656 1 43.34 184 GLY A N 1
ATOM 1446 C CA . GLY A 1 184 ? -29.516 3.139 40.875 1 43.34 184 GLY A CA 1
ATOM 1447 C C . GLY A 1 184 ? -29.891 2.994 42.344 1 43.34 184 GLY A C 1
ATOM 1448 O O . GLY A 1 184 ? -31 2.588 42.656 1 43.34 184 GLY A O 1
ATOM 1449 N N . ASN A 1 185 ? -28.875 2.816 43.156 1 43.41 185 ASN A N 1
ATOM 1450 C CA . ASN A 1 185 ? -29.25 2.172 44.406 1 43.41 185 ASN A CA 1
ATOM 1451 C C . ASN A 1 185 ? -29.844 3.17 45.406 1 43.41 185 ASN A C 1
ATOM 1453 O O . ASN A 1 185 ? -29.984 2.865 46.594 1 43.41 185 ASN A O 1
ATOM 1457 N N . SER A 1 186 ? -29.844 4.488 45.125 1 42.03 186 SER A N 1
ATOM 1458 C CA . SER A 1 186 ? -30.094 5.215 46.344 1 42.03 186 SER A CA 1
ATOM 1459 C C . SER A 1 186 ? -31.516 4.992 46.844 1 42.03 186 SER A C 1
ATOM 1461 O O . SER A 1 186 ? -31.781 5.098 48.062 1 42.03 186 SER A O 1
ATOM 1463 N N . ASP A 1 187 ? -32.531 5.012 46.031 1 38.31 187 ASP A N 1
ATOM 1464 C CA . ASP A 1 187 ? -33.812 5.469 46.594 1 38.31 187 ASP A CA 1
ATOM 1465 C C . ASP A 1 187 ? -34.531 4.34 47.312 1 38.31 187 ASP A C 1
ATOM 1467 O O . ASP A 1 187 ? -35.531 3.811 46.844 1 38.31 187 ASP A O 1
ATOM 1471 N N . CYS A 1 188 ? -33.875 3.266 47.75 1 36.66 188 CYS A N 1
ATOM 1472 C CA . CYS A 1 188 ? -34.75 2.346 48.438 1 36.66 188 CYS A CA 1
ATOM 1473 C C . CYS A 1 188 ? -35.188 2.938 49.781 1 36.66 188 CYS A C 1
ATOM 1475 O O . CYS A 1 188 ? -34.406 3.055 50.719 1 36.66 188 CYS A O 1
ATOM 1477 N N . SER A 1 189 ? -35.875 4.09 49.812 1 35.94 189 SER A N 1
ATOM 1478 C CA . SER A 1 189 ? -36.5 4.656 51 1 35.94 189 SER A CA 1
ATOM 1479 C C . SER A 1 189 ? -37.562 3.727 51.562 1 35.94 189 SER A C 1
ATOM 1481 O O . SER A 1 189 ? -38.75 3.953 51.344 1 35.94 189 SER A O 1
ATOM 1483 N N . CYS A 1 190 ? -37.5 2.355 51.5 1 27.69 190 CYS A N 1
ATOM 1484 C CA . CYS A 1 190 ? -38.406 1.787 52.469 1 27.69 190 CYS A CA 1
ATOM 1485 C C . CYS A 1 190 ? -37.812 1.861 53.875 1 27.69 190 CYS A C 1
ATOM 1487 O O . CYS A 1 190 ? -36.594 1.762 54.031 1 27.69 190 CYS A O 1
ATOM 1489 N N . MET B 1 1 ? -17.594 -4.691 -7.086 1 62.44 1 MET B N 1
ATOM 1490 C CA . MET B 1 1 ? -16.891 -5.273 -5.941 1 62.44 1 MET B CA 1
ATOM 1491 C C . MET B 1 1 ? -15.391 -5.105 -6.078 1 62.44 1 MET B C 1
ATOM 1493 O O . MET B 1 1 ? -14.867 -5.031 -7.191 1 62.44 1 MET B O 1
ATOM 1497 N N . PRO B 1 2 ? -14.609 -4.922 -5.027 1 81.5 2 PRO B N 1
ATOM 1498 C CA . PRO B 1 2 ? -13.172 -4.699 -5.164 1 81.5 2 PRO B CA 1
ATOM 1499 C C . PRO B 1 2 ? -12.438 -5.914 -5.734 1 81.5 2 PRO B C 1
ATOM 1501 O O . PRO B 1 2 ? -12.82 -7.055 -5.469 1 81.5 2 PRO B O 1
ATOM 1504 N N . ASN B 1 3 ? -11.633 -5.762 -6.77 1 95.12 3 ASN B N 1
ATOM 1505 C CA . ASN B 1 3 ? -10.773 -6.816 -7.309 1 95.12 3 ASN B CA 1
ATOM 1506 C C . ASN B 1 3 ? -9.68 -7.203 -6.324 1 95.12 3 ASN B C 1
ATOM 1508 O O . ASN B 1 3 ? -8.586 -6.629 -6.344 1 95.12 3 ASN B O 1
ATOM 1512 N N . LYS B 1 4 ? -10.016 -8.133 -5.551 1 96.31 4 LYS B N 1
ATOM 1513 C CA . LYS B 1 4 ? -9.109 -8.594 -4.5 1 96.31 4 LYS B CA 1
ATOM 1514 C C . LYS B 1 4 ? -8.133 -9.641 -5.027 1 96.31 4 LYS B C 1
ATOM 1516 O O . LYS B 1 4 ? -8.555 -10.664 -5.574 1 96.31 4 LYS B O 1
ATOM 1521 N N . VAL B 1 5 ? -6.871 -9.367 -4.859 1 97.81 5 VAL B N 1
ATOM 1522 C CA . VAL B 1 5 ? -5.805 -10.281 -5.266 1 97.81 5 VAL B CA 1
ATOM 1523 C C . VAL B 1 5 ? -5.004 -10.711 -4.043 1 97.81 5 VAL B C 1
ATOM 1525 O O . VAL B 1 5 ? -4.5 -9.875 -3.289 1 97.81 5 VAL B O 1
ATOM 1528 N N . ILE B 1 6 ? -4.855 -12 -3.854 1 96.25 6 ILE B N 1
ATOM 1529 C CA . ILE B 1 6 ? -4.152 -12.484 -2.67 1 96.25 6 ILE B CA 1
ATOM 1530 C C . ILE B 1 6 ? -2.912 -13.266 -3.088 1 96.25 6 ILE B C 1
ATOM 1532 O O . ILE B 1 6 ? -2.955 -14.039 -4.047 1 96.25 6 ILE B O 1
ATOM 1536 N N . PHE B 1 7 ? -1.786 -12.984 -2.395 1 96.25 7 PHE B N 1
ATOM 1537 C CA . PHE B 1 7 ? -0.539 -13.703 -2.621 1 96.25 7 PHE B CA 1
ATOM 1538 C C . PHE B 1 7 ? -0.34 -14.789 -1.565 1 96.25 7 PHE B C 1
ATOM 1540 O O . PHE B 1 7 ? -0.342 -14.5 -0.366 1 96.25 7 PHE B O 1
ATOM 1547 N N . LEU B 1 8 ? -0.181 -16.016 -2.041 1 95 8 LEU B N 1
ATOM 1548 C CA . LEU B 1 8 ? -0.047 -17.172 -1.158 1 95 8 LEU B CA 1
ATOM 1549 C C . LEU B 1 8 ? 1.202 -17.969 -1.5 1 95 8 LEU B C 1
ATOM 1551 O O . LEU B 1 8 ? 1.694 -17.922 -2.629 1 95 8 LEU B O 1
ATOM 1555 N N . GLY B 1 9 ? 1.627 -18.734 -0.524 1 95 9 GLY B N 1
ATOM 1556 C CA . GLY B 1 9 ? 2.801 -19.594 -0.644 1 95 9 GLY B CA 1
ATOM 1557 C C . GLY B 1 9 ? 3.619 -19.656 0.632 1 95 9 GLY B C 1
ATOM 1558 O O . GLY B 1 9 ? 3.342 -18.938 1.594 1 95 9 GLY B O 1
ATOM 1559 N N . ASP B 1 10 ? 4.645 -20.422 0.572 1 92.94 10 ASP B N 1
ATOM 1560 C CA . ASP B 1 10 ? 5.488 -20.641 1.745 1 92.94 10 ASP B CA 1
ATOM 1561 C C . ASP B 1 10 ? 6.188 -19.344 2.162 1 92.94 10 ASP B C 1
ATOM 1563 O O . ASP B 1 10 ? 6.375 -18.453 1.342 1 92.94 10 ASP B O 1
ATOM 1567 N N . ALA B 1 11 ? 6.539 -19.312 3.492 1 90.5 11 ALA B N 1
ATOM 1568 C CA . ALA B 1 11 ? 7.43 -18.25 3.945 1 90.5 11 ALA B CA 1
ATOM 1569 C C . ALA B 1 11 ? 8.742 -18.266 3.162 1 90.5 11 ALA B C 1
ATOM 1571 O O . ALA B 1 11 ? 9.289 -19.328 2.875 1 90.5 11 ALA B O 1
ATOM 1572 N N . GLY B 1 12 ? 9.18 -17.094 2.811 1 91.44 12 GLY B N 1
ATOM 1573 C CA . GLY B 1 12 ? 10.5 -16.984 2.221 1 91.44 12 GLY B CA 1
ATOM 1574 C C . GLY B 1 12 ? 10.484 -17.062 0.706 1 91.44 12 GLY B C 1
ATOM 1575 O O . GLY B 1 12 ? 11.508 -16.828 0.059 1 91.44 12 GLY B O 1
ATOM 1576 N N . VAL B 1 13 ? 9.289 -17.359 0.107 1 95.5 13 VAL B N 1
ATOM 1577 C CA . VAL B 1 13 ? 9.273 -17.516 -1.344 1 95.5 13 VAL B CA 1
ATOM 1578 C C . VAL B 1 13 ? 9.367 -16.156 -2.012 1 95.5 13 VAL B C 1
ATOM 1580 O O . VAL B 1 13 ? 9.656 -16.047 -3.207 1 95.5 13 VAL B O 1
ATOM 1583 N N . GLY B 1 14 ? 9 -15.047 -1.321 1 94.12 14 GLY B N 1
ATOM 1584 C CA . GLY B 1 14 ? 9.211 -13.703 -1.836 1 94.12 14 GLY B CA 1
ATOM 1585 C C . GLY B 1 14 ? 7.918 -12.969 -2.141 1 94.12 14 GLY B C 1
ATOM 1586 O O . GLY B 1 14 ? 7.887 -12.086 -3 1 94.12 14 GLY B O 1
ATOM 1587 N N . LYS B 1 15 ? 6.789 -13.312 -1.454 1 93.69 15 LYS B N 1
ATOM 1588 C CA . LYS B 1 15 ? 5.508 -12.648 -1.675 1 93.69 15 LYS B CA 1
ATOM 1589 C C . LYS B 1 15 ? 5.617 -11.148 -1.453 1 93.69 15 LYS B C 1
ATOM 1591 O O . LYS B 1 15 ? 5.289 -10.359 -2.344 1 93.69 15 LYS B O 1
ATOM 1596 N N . THR B 1 16 ? 6.195 -10.812 -0.307 1 90.69 16 THR B N 1
ATOM 1597 C CA . THR B 1 16 ? 6.355 -9.414 0.062 1 90.69 16 THR B CA 1
ATOM 1598 C C . THR B 1 16 ? 7.285 -8.703 -0.916 1 90.69 16 THR B C 1
ATOM 1600 O O . THR B 1 16 ? 7.004 -7.578 -1.341 1 90.69 16 THR B O 1
ATOM 1603 N N . LYS B 1 17 ? 8.336 -9.336 -1.3 1 93.12 17 LYS B N 1
ATOM 1604 C CA . LYS B 1 17 ? 9.328 -8.695 -2.152 1 93.12 17 LYS B CA 1
ATOM 1605 C C . LYS B 1 17 ? 8.789 -8.484 -3.564 1 93.12 17 LYS B C 1
ATOM 1607 O O . LYS B 1 17 ? 9.133 -7.496 -4.219 1 93.12 17 LYS B O 1
ATOM 1612 N N . VAL B 1 18 ? 7.973 -9.422 -4.055 1 95.12 18 VAL B N 1
ATOM 1613 C CA . VAL B 1 18 ? 7.363 -9.258 -5.367 1 95.12 18 VAL B CA 1
ATOM 1614 C C . VAL B 1 18 ? 6.414 -8.062 -5.355 1 95.12 18 VAL B C 1
ATOM 1616 O O . VAL B 1 18 ? 6.465 -7.215 -6.25 1 95.12 18 VAL B O 1
ATOM 1619 N N . ILE B 1 19 ? 5.566 -7.984 -4.328 1 93.5 19 ILE B N 1
ATOM 1620 C CA . ILE B 1 19 ? 4.613 -6.887 -4.195 1 93.5 19 ILE B CA 1
ATOM 1621 C C . ILE B 1 19 ? 5.367 -5.562 -4.062 1 93.5 19 ILE B C 1
ATOM 1623 O O . ILE B 1 19 ? 5.059 -4.594 -4.758 1 93.5 19 ILE B O 1
ATOM 1627 N N . GLN B 1 20 ? 6.371 -5.555 -3.236 1 90.5 20 GLN B N 1
ATOM 1628 C CA . GLN B 1 20 ? 7.172 -4.355 -3.016 1 90.5 20 GLN B CA 1
ATOM 1629 C C . GLN B 1 20 ? 7.875 -3.92 -4.297 1 90.5 20 GLN B C 1
ATOM 1631 O O . GLN B 1 20 ? 7.945 -2.729 -4.602 1 90.5 20 GLN B O 1
ATOM 1636 N N . ARG B 1 21 ? 8.422 -4.91 -5.02 1 92.06 21 ARG B N 1
ATOM 1637 C CA . ARG B 1 21 ? 9.102 -4.586 -6.266 1 92.06 21 ARG B CA 1
ATOM 1638 C C . ARG B 1 21 ? 8.156 -3.893 -7.242 1 92.06 21 ARG B C 1
ATOM 1640 O O . ARG B 1 21 ? 8.547 -2.953 -7.938 1 92.06 21 ARG B O 1
ATOM 1647 N N . TYR B 1 22 ? 6.992 -4.336 -7.277 1 92.75 22 TYR B N 1
ATOM 1648 C CA . TYR B 1 22 ? 6.043 -3.707 -8.188 1 92.75 22 TYR B CA 1
ATOM 1649 C C . TYR B 1 22 ? 5.699 -2.295 -7.727 1 92.75 22 TYR B C 1
ATOM 1651 O O . TYR B 1 22 ? 5.703 -1.356 -8.523 1 92.75 22 TYR B O 1
ATOM 1659 N N . ILE B 1 23 ? 5.414 -2.123 -6.457 1 89.19 23 ILE B N 1
ATOM 1660 C CA . ILE B 1 23 ? 4.91 -0.865 -5.918 1 89.19 23 ILE B CA 1
ATOM 1661 C C . ILE B 1 23 ? 6.051 0.144 -5.805 1 89.19 23 ILE B C 1
ATOM 1663 O O . ILE B 1 23 ? 5.879 1.322 -6.121 1 89.19 23 ILE B O 1
ATOM 1667 N N . CYS B 1 24 ? 7.242 -0.322 -5.383 1 86.69 24 CYS B N 1
ATOM 1668 C CA . CYS B 1 24 ? 8.328 0.588 -5.051 1 86.69 24 CYS B CA 1
ATOM 1669 C C . CYS B 1 24 ? 9.32 0.695 -6.207 1 86.69 24 CYS B C 1
ATOM 1671 O O . CYS B 1 24 ? 10.117 1.634 -6.262 1 86.69 24 CYS B O 1
ATOM 1673 N N . GLY B 1 25 ? 9.281 -0.316 -7.074 1 86.88 25 GLY B N 1
ATOM 1674 C CA . GLY B 1 25 ? 10.164 -0.289 -8.234 1 86.88 25 GLY B CA 1
ATOM 1675 C C . GLY B 1 25 ? 11.578 -0.749 -7.922 1 86.88 25 GLY B C 1
ATOM 1676 O O . GLY B 1 25 ? 12.43 -0.792 -8.812 1 86.88 25 GLY B O 1
ATOM 1677 N N . LYS B 1 26 ? 11.82 -1.074 -6.703 1 82.06 26 LYS B N 1
ATOM 1678 C CA . LYS B 1 26 ? 13.18 -1.48 -6.348 1 82.06 26 LYS B CA 1
ATOM 1679 C C . LYS B 1 26 ? 13.164 -2.613 -5.324 1 82.06 26 LYS B C 1
ATOM 1681 O O . LYS B 1 26 ? 12.164 -2.812 -4.629 1 82.06 26 LYS B O 1
ATOM 1686 N N . PHE B 1 27 ? 14.234 -3.314 -5.469 1 80.69 27 PHE B N 1
ATOM 1687 C CA . PHE B 1 27 ? 14.445 -4.367 -4.48 1 80.69 27 PHE B CA 1
ATOM 1688 C C . PHE B 1 27 ? 15.258 -3.848 -3.303 1 80.69 27 PHE B C 1
ATOM 1690 O O . PHE B 1 27 ? 16.297 -3.201 -3.494 1 80.69 27 PHE B O 1
ATOM 1697 N N . ASP B 1 28 ? 14.68 -3.994 -2.148 1 75.88 28 ASP B N 1
ATOM 1698 C CA . ASP B 1 28 ? 15.43 -3.699 -0.937 1 75.88 28 ASP B CA 1
ATOM 1699 C C . ASP B 1 28 ? 15.68 -4.965 -0.121 1 75.88 28 ASP B C 1
ATOM 1701 O O . ASP B 1 28 ? 14.742 -5.684 0.221 1 75.88 28 ASP B O 1
ATOM 1705 N N . ASN B 1 29 ? 16.938 -5.199 0.091 1 73.69 29 ASN B N 1
ATOM 1706 C CA . ASN B 1 29 ? 17.312 -6.383 0.859 1 73.69 29 ASN B CA 1
ATOM 1707 C C . ASN B 1 29 ? 16.828 -6.285 2.303 1 73.69 29 ASN B C 1
ATOM 1709 O O . ASN B 1 29 ? 16.703 -7.301 2.994 1 73.69 29 ASN B O 1
ATOM 1713 N N . VAL B 1 30 ? 16.672 -5.023 2.68 1 64.12 30 VAL B N 1
ATOM 1714 C CA . VAL B 1 30 ? 16.297 -4.832 4.074 1 64.12 30 VAL B CA 1
ATOM 1715 C C . VAL B 1 30 ? 14.797 -4.535 4.16 1 64.12 30 VAL B C 1
ATOM 1717 O O . VAL B 1 30 ? 14.258 -3.762 3.363 1 64.12 30 VAL B O 1
ATOM 1720 N N . THR B 1 31 ? 14.078 -5.477 4.711 1 63.16 31 THR B N 1
ATOM 1721 C CA . THR B 1 31 ? 12.703 -5.16 5.059 1 63.16 31 THR B CA 1
ATOM 1722 C C . THR B 1 31 ? 12.625 -4.48 6.422 1 63.16 31 THR B C 1
ATOM 1724 O O . THR B 1 31 ? 13.211 -4.961 7.395 1 63.16 31 THR B O 1
ATOM 1727 N N . LYS B 1 32 ? 12.07 -3.248 6.375 1 64.81 32 LYS B N 1
ATOM 1728 C CA . LYS B 1 32 ? 11.891 -2.543 7.641 1 64.81 32 LYS B CA 1
ATOM 1729 C C . LYS B 1 32 ? 11.039 -3.357 8.602 1 64.81 32 LYS B C 1
ATOM 1731 O O . LYS B 1 32 ? 9.867 -3.635 8.328 1 64.81 32 LYS B O 1
ATOM 1736 N N . PRO B 1 33 ? 11.688 -3.953 9.602 1 62.03 33 PRO B N 1
ATOM 1737 C CA . PRO B 1 33 ? 10.914 -4.762 10.555 1 62.03 33 PRO B CA 1
ATOM 1738 C C . PRO B 1 33 ? 9.672 -4.047 11.062 1 62.03 33 PRO B C 1
ATOM 1740 O O . PRO B 1 33 ? 8.695 -4.699 11.445 1 62.03 33 PRO B O 1
ATOM 1743 N N . THR B 1 34 ? 9.828 -2.641 11.047 1 61.78 34 THR B N 1
ATOM 1744 C CA . THR B 1 34 ? 8.742 -1.861 11.633 1 61.78 34 THR B CA 1
ATOM 1745 C C . THR B 1 34 ? 7.566 -1.753 10.664 1 61.78 34 THR B C 1
ATOM 1747 O O . THR B 1 34 ? 6.453 -1.402 11.062 1 61.78 34 THR B O 1
ATOM 1750 N N . LEU B 1 35 ? 7.895 -2.121 9.414 1 69.62 35 LEU B N 1
ATOM 1751 C CA . LEU B 1 35 ? 6.848 -1.92 8.414 1 69.62 35 LEU B CA 1
ATOM 1752 C C . LEU B 1 35 ? 6.23 -3.252 8 1 69.62 35 LEU B C 1
ATOM 1754 O O . LEU B 1 35 ? 6.934 -4.148 7.531 1 69.62 35 LEU B O 1
ATOM 1758 N N . VAL B 1 36 ? 5.035 -3.406 8.359 1 75.19 36 VAL B N 1
ATOM 1759 C CA . VAL B 1 36 ? 4.234 -4.512 7.84 1 75.19 36 VAL B CA 1
ATOM 1760 C C . VAL B 1 36 ? 3.092 -3.963 6.992 1 75.19 36 VAL B C 1
ATOM 1762 O O . VAL B 1 36 ? 2.289 -3.154 7.465 1 75.19 36 VAL B O 1
ATOM 1765 N N . MET B 1 37 ? 3.199 -4.262 5.773 1 81.06 37 MET B N 1
ATOM 1766 C CA . MET B 1 37 ? 2.094 -3.906 4.891 1 81.06 37 MET B CA 1
ATOM 1767 C C . MET B 1 37 ? 1.167 -5.098 4.672 1 81.06 37 MET B C 1
ATOM 1769 O O . MET B 1 37 ? 1.595 -6.141 4.168 1 81.06 37 MET B O 1
ATOM 1773 N N . ASP B 1 38 ? -0.091 -4.898 5 1 87.94 38 ASP B N 1
ATOM 1774 C CA . ASP B 1 38 ? -1.055 -5.988 4.879 1 87.94 38 ASP B CA 1
ATOM 1775 C C . ASP B 1 38 ? -1.719 -5.988 3.506 1 87.94 38 ASP B C 1
ATOM 1777 O O . ASP B 1 38 ? -1.878 -7.043 2.887 1 87.94 38 ASP B O 1
ATOM 1781 N N . ASN B 1 39 ? -2.129 -4.848 3.119 1 92.19 39 ASN B N 1
ATOM 1782 C CA . ASN B 1 39 ? -2.76 -4.738 1.809 1 92.19 39 ASN B CA 1
ATOM 1783 C C . ASN B 1 39 ? -2.58 -3.346 1.214 1 92.19 39 ASN B C 1
ATOM 1785 O O . ASN B 1 39 ? -2.174 -2.416 1.913 1 92.19 39 ASN B O 1
ATOM 1789 N N . ALA B 1 40 ? -2.736 -3.25 -0.072 1 93.81 40 ALA B N 1
ATOM 1790 C CA . ALA B 1 40 ? -2.689 -1.983 -0.8 1 93.81 40 ALA B CA 1
ATOM 1791 C C . ALA B 1 40 ? -3.695 -1.973 -1.947 1 93.81 40 ALA B C 1
ATOM 1793 O O . ALA B 1 40 ? -3.904 -2.994 -2.605 1 93.81 40 ALA B O 1
ATOM 1794 N N . SER B 1 41 ? -4.352 -0.829 -2.104 1 93.56 41 SER B N 1
ATOM 1795 C CA . SER B 1 41 ? -5.172 -0.603 -3.291 1 93.56 41 SER B CA 1
ATOM 1796 C C . SER B 1 41 ? -4.375 0.101 -4.387 1 93.56 41 SER B C 1
ATOM 1798 O O . SER B 1 41 ? -3.865 1.205 -4.18 1 93.56 41 SER B O 1
ATOM 1800 N N . ILE B 1 42 ? -4.25 -0.578 -5.512 1 92.5 42 ILE B N 1
ATOM 1801 C CA . ILE B 1 42 ? -3.488 -0.022 -6.625 1 92.5 42 ILE B CA 1
ATOM 1802 C C . ILE B 1 42 ? -4.312 -0.108 -7.906 1 92.5 42 ILE B C 1
ATOM 1804 O O . ILE B 1 42 ? -5.32 -0.818 -7.957 1 92.5 42 ILE B O 1
ATOM 1808 N N . SER B 1 43 ? -3.93 0.693 -8.898 1 91.5 43 SER B N 1
ATOM 1809 C CA . SER B 1 43 ? -4.516 0.612 -10.234 1 91.5 43 SER B CA 1
ATOM 1810 C C . SER B 1 43 ? -3.465 0.231 -11.273 1 91.5 43 SER B C 1
ATOM 1812 O O . SER B 1 43 ? -2.377 0.808 -11.305 1 91.5 43 SER B O 1
ATOM 1814 N N . VAL B 1 44 ? -3.83 -0.798 -12.047 1 91.38 44 VAL B N 1
ATOM 1815 C CA . VAL B 1 44 ? -2.957 -1.288 -13.109 1 91.38 44 VAL B CA 1
ATOM 1816 C C . VAL B 1 44 ? -3.574 -0.977 -14.477 1 91.38 44 VAL B C 1
ATOM 1818 O O . VAL B 1 44 ? -4.758 -1.244 -14.703 1 91.38 44 VAL B O 1
ATOM 1821 N N . ARG B 1 45 ? -2.789 -0.387 -15.328 1 88.12 45 ARG B N 1
ATOM 1822 C CA . ARG B 1 45 ? -3.295 -0.045 -16.656 1 88.12 45 ARG B CA 1
ATOM 1823 C C . ARG B 1 45 ? -3.176 -1.229 -17.609 1 88.12 45 ARG B C 1
ATOM 1825 O O . ARG B 1 45 ? -2.092 -1.794 -17.766 1 88.12 45 ARG B O 1
ATOM 1832 N N . VAL B 1 46 ? -4.359 -1.636 -18.141 1 87.19 46 VAL B N 1
ATOM 1833 C CA . VAL B 1 46 ? -4.43 -2.674 -19.172 1 87.19 46 VAL B CA 1
ATOM 1834 C C . VAL B 1 46 ? -5.199 -2.154 -20.375 1 87.19 46 VAL B C 1
ATOM 1836 O O . VAL B 1 46 ? -6.367 -1.778 -20.266 1 87.19 46 VAL B O 1
ATOM 1839 N N . ASP B 1 47 ? -4.688 -2.268 -21.609 1 83.25 47 ASP B N 1
ATOM 1840 C CA . ASP B 1 47 ? -5.34 -1.859 -22.844 1 83.25 47 ASP B CA 1
ATOM 1841 C C . ASP B 1 47 ? -6.094 -0.545 -22.656 1 83.25 47 ASP B C 1
ATOM 1843 O O . ASP B 1 47 ? -7.281 -0.453 -22.984 1 83.25 47 ASP B O 1
ATOM 1847 N N . ASN B 1 48 ? -5.652 0.478 -22.016 1 82.31 48 ASN B N 1
ATOM 1848 C CA . ASN B 1 48 ? -6.172 1.832 -21.844 1 82.31 48 ASN B CA 1
ATOM 1849 C C . ASN B 1 48 ? -7.227 1.896 -20.75 1 82.31 48 ASN B C 1
ATOM 1851 O O . ASN B 1 48 ? -8.055 2.809 -20.734 1 82.31 48 ASN B O 1
ATOM 1855 N N . GLN B 1 49 ? -7.309 0.814 -20.047 1 86.62 49 GLN B N 1
ATOM 1856 C CA . GLN B 1 49 ? -8.219 0.798 -18.906 1 86.62 49 GLN B CA 1
ATOM 1857 C C . GLN B 1 49 ? -7.449 0.648 -17.594 1 86.62 49 GLN B C 1
ATOM 1859 O O . GLN B 1 49 ? -6.496 -0.128 -17.516 1 86.62 49 GLN B O 1
ATOM 1864 N N . ASN B 1 50 ? -7.809 1.412 -16.656 1 88.5 50 ASN B N 1
ATOM 1865 C CA . ASN B 1 50 ? -7.277 1.258 -15.305 1 88.5 50 ASN B CA 1
ATOM 1866 C C . ASN B 1 50 ? -8.055 0.209 -14.516 1 88.5 50 ASN B C 1
ATOM 1868 O O . ASN B 1 50 ? -9.281 0.289 -14.398 1 88.5 50 ASN B O 1
ATOM 1872 N N . VAL B 1 51 ? -7.375 -0.788 -14.062 1 92.5 51 VAL B N 1
ATOM 1873 C CA . VAL B 1 51 ? -7.988 -1.867 -13.297 1 92.5 51 VAL B CA 1
ATOM 1874 C C . VAL B 1 51 ? -7.594 -1.74 -11.828 1 92.5 51 VAL B C 1
ATOM 1876 O O . VAL B 1 51 ? -6.441 -1.979 -11.461 1 92.5 51 VAL B O 1
ATOM 1879 N N . PRO B 1 52 ? -8.555 -1.365 -10.977 1 93.81 52 PRO B N 1
ATOM 1880 C CA . PRO B 1 52 ? -8.234 -1.307 -9.547 1 93.81 52 PRO B CA 1
ATOM 1881 C C . PRO B 1 52 ? -8.039 -2.689 -8.938 1 93.81 52 PRO B C 1
ATOM 1883 O O . PRO B 1 52 ? -8.812 -3.609 -9.211 1 93.81 52 PRO B O 1
ATOM 1886 N N . LEU B 1 53 ? -6.957 -2.832 -8.195 1 96 53 LEU B N 1
ATOM 1887 C CA . LEU B 1 53 ? -6.637 -4.07 -7.496 1 96 53 LEU B CA 1
ATOM 1888 C C . LEU B 1 53 ? -6.449 -3.822 -6.004 1 96 53 LEU B C 1
ATOM 1890 O O . LEU B 1 53 ? -5.848 -2.82 -5.609 1 96 53 LEU B O 1
ATOM 1894 N N . GLU B 1 54 ? -7.027 -4.621 -5.258 1 96.38 54 GLU B N 1
ATOM 1895 C CA . GLU B 1 54 ? -6.668 -4.715 -3.846 1 96.38 54 GLU B CA 1
ATOM 1896 C C . GLU B 1 54 ? -5.715 -5.879 -3.596 1 96.38 54 GLU B C 1
ATOM 1898 O O . GLU B 1 54 ? -6.133 -7.039 -3.576 1 96.38 54 GLU B O 1
ATOM 1903 N N . VAL B 1 55 ? -4.496 -5.523 -3.324 1 96.44 55 VAL B N 1
ATOM 1904 C CA . VAL B 1 55 ? -3.434 -6.516 -3.219 1 96.44 55 VAL B CA 1
ATOM 1905 C C . VAL B 1 55 ? -3.221 -6.891 -1.753 1 96.44 55 VAL B C 1
ATOM 1907 O O . VAL B 1 55 ? -2.926 -6.031 -0.922 1 96.44 55 VAL B O 1
ATOM 1910 N N . TRP B 1 56 ? -3.332 -8.164 -1.494 1 93.94 56 TRP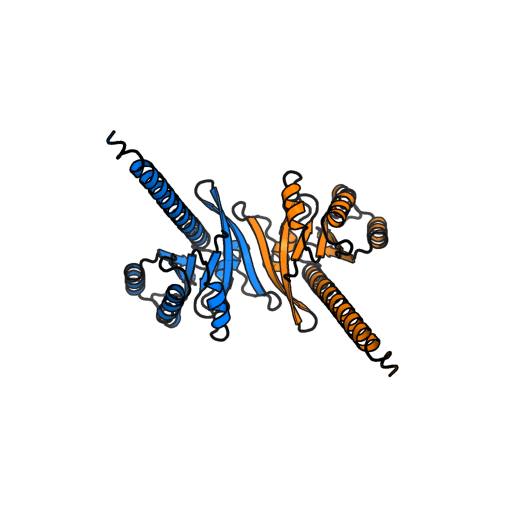 B N 1
ATOM 1911 C CA . TRP B 1 56 ? -3.197 -8.656 -0.127 1 93.94 56 TRP B CA 1
ATOM 1912 C C . TRP B 1 56 ? -1.948 -9.523 0.02 1 93.94 56 TRP B C 1
ATOM 1914 O O . TRP B 1 56 ? -1.733 -10.453 -0.762 1 93.94 56 TRP B O 1
ATOM 1924 N N . ASP B 1 57 ? -1.174 -9.125 0.991 1 92.19 57 ASP B N 1
ATOM 1925 C CA . ASP B 1 57 ? 0.031 -9.875 1.335 1 92.19 57 ASP B CA 1
ATOM 1926 C C . ASP B 1 57 ? -0.226 -10.82 2.506 1 92.19 57 ASP B C 1
ATOM 1928 O O . ASP B 1 57 ? -0.945 -10.477 3.445 1 92.19 57 ASP B O 1
ATOM 1932 N N . THR B 1 58 ? 0.099 -12.039 2.436 1 88.19 58 THR B N 1
ATOM 1933 C CA . THR B 1 58 ? -0.092 -12.984 3.527 1 88.19 58 THR B CA 1
ATOM 1934 C C . THR B 1 58 ? 1.252 -13.43 4.098 1 88.19 58 THR B C 1
ATOM 1936 O O . THR B 1 58 ? 2.246 -13.5 3.373 1 88.19 58 THR B O 1
ATOM 1939 N N . ALA B 1 59 ? 1.223 -13.484 5.496 1 78.56 59 ALA B N 1
ATOM 1940 C CA . ALA B 1 59 ? 2.404 -14.07 6.121 1 78.56 59 ALA B CA 1
ATOM 1941 C C . ALA B 1 59 ? 2.447 -15.586 5.914 1 78.56 59 ALA B C 1
ATOM 1943 O O . ALA B 1 59 ? 1.404 -16.234 5.855 1 78.56 59 ALA B O 1
ATOM 1944 N N . GLY B 1 60 ? 3.422 -16.156 5.234 1 59.88 60 GLY B N 1
ATOM 1945 C CA . GLY B 1 60 ? 3.557 -17.547 4.852 1 59.88 60 GLY B CA 1
ATOM 1946 C C . GLY B 1 60 ? 3.479 -18.5 6.031 1 59.88 60 GLY B C 1
ATOM 1947 O O . GLY B 1 60 ? 3.707 -19.703 5.883 1 59.88 60 GLY B O 1
ATOM 1948 N N . GLN B 1 61 ? 3.295 -17.938 7.164 1 57.28 61 GLN B N 1
ATOM 1949 C CA . GLN B 1 61 ? 3.432 -18.922 8.234 1 57.28 61 GLN B CA 1
ATOM 1950 C C . GLN B 1 61 ? 2.072 -19.484 8.648 1 57.28 61 GLN B C 1
ATOM 1952 O O . GLN B 1 61 ? 1.046 -18.812 8.477 1 57.28 61 GLN B O 1
ATOM 1957 N N . GLU B 1 62 ? 2.139 -20.812 8.984 1 50.34 62 GLU B N 1
ATOM 1958 C CA . GLU B 1 62 ? 1.066 -21.688 9.445 1 50.34 62 GLU B CA 1
ATOM 1959 C C . GLU B 1 62 ? 0.234 -21.016 10.531 1 50.34 62 GLU B C 1
ATOM 1961 O O . GLU B 1 62 ? -0.977 -21.234 10.617 1 50.34 62 GLU B O 1
ATOM 1966 N N . ALA B 1 63 ? 0.915 -20.281 11.328 1 48.41 63 ALA B N 1
ATOM 1967 C CA . ALA B 1 63 ? 0.217 -19.75 12.5 1 48.41 63 ALA B CA 1
ATOM 1968 C C . ALA B 1 63 ? -0.897 -18.797 12.078 1 48.41 63 ALA B C 1
ATOM 1970 O O . ALA B 1 63 ? -1.801 -18.5 12.859 1 48.41 63 ALA B O 1
ATOM 1971 N N . TYR B 1 64 ? -1.02 -18.656 10.789 1 59.19 64 TYR B N 1
ATOM 1972 C CA . TYR B 1 64 ? -1.982 -17.625 10.422 1 59.19 64 TYR B CA 1
ATOM 1973 C C . TYR B 1 64 ? -2.996 -18.156 9.414 1 59.19 64 TYR B C 1
ATOM 1975 O O . TYR B 1 64 ? -3.568 -17.391 8.641 1 59.19 64 TYR B O 1
ATOM 1983 N N . ARG B 1 65 ? -3.273 -19.469 9.664 1 67.25 65 ARG B N 1
ATOM 1984 C CA . ARG B 1 65 ? -4.141 -20.125 8.688 1 67.25 65 ARG B CA 1
ATOM 1985 C C . ARG B 1 65 ? -5.559 -19.578 8.758 1 67.25 65 ARG B C 1
ATOM 1987 O O . ARG B 1 65 ? -6.184 -19.312 7.727 1 67.25 65 ARG B O 1
ATOM 1994 N N . SER B 1 66 ? -5.988 -19.422 9.969 1 74.94 66 SER B N 1
ATOM 1995 C CA . SER B 1 66 ? -7.355 -18.922 10.07 1 74.94 66 SER B CA 1
ATOM 1996 C C . SER B 1 66 ? -7.5 -17.547 9.406 1 74.94 66 SER B C 1
ATOM 1998 O O . SER B 1 66 ? -8.508 -17.281 8.75 1 74.94 66 SER B O 1
ATOM 2000 N N . ILE B 1 67 ? -6.551 -16.781 9.578 1 79.5 67 ILE B N 1
ATOM 2001 C CA . ILE B 1 67 ? -6.598 -15.438 9.016 1 79.5 67 ILE B CA 1
ATOM 2002 C C . ILE B 1 67 ? -6.57 -15.516 7.488 1 79.5 67 ILE B C 1
ATOM 2004 O O . ILE B 1 67 ? -7.277 -14.773 6.805 1 79.5 67 ILE B O 1
ATOM 2008 N N . VAL B 1 68 ? -5.816 -16.5 6.992 1 82.12 68 VAL B N 1
ATOM 2009 C CA . VAL B 1 68 ? -5.719 -16.703 5.551 1 82.12 68 VAL B CA 1
ATOM 2010 C C . VAL B 1 68 ? -7.082 -17.094 4.988 1 82.12 68 VAL B C 1
ATOM 2012 O O . VAL B 1 68 ? -7.477 -16.625 3.92 1 82.12 68 VAL B O 1
ATOM 2015 N N . LEU B 1 69 ? -7.789 -17.906 5.77 1 85 69 LEU B N 1
ATOM 2016 C CA . LEU B 1 69 ? -9.102 -18.344 5.312 1 85 69 LEU B CA 1
ATOM 2017 C C . LEU B 1 69 ? -10.062 -17.172 5.172 1 85 69 LEU B C 1
ATOM 2019 O O . LEU B 1 69 ? -10.859 -17.125 4.23 1 85 69 LEU B O 1
ATOM 2023 N N . THR B 1 70 ? -9.922 -16.281 6.102 1 85.5 70 THR B N 1
ATOM 2024 C CA . THR B 1 70 ? -10.781 -15.094 6.035 1 85.5 70 THR B CA 1
ATOM 2025 C C . THR B 1 70 ? -10.43 -14.242 4.816 1 85.5 70 THR B C 1
ATOM 2027 O O . THR B 1 70 ? -11.32 -13.695 4.164 1 85.5 70 THR B O 1
ATOM 2030 N N . TYR B 1 71 ? -9.227 -14.273 4.453 1 88.25 71 TYR B N 1
ATOM 2031 C CA . TYR B 1 71 ? -8.773 -13.469 3.328 1 88.25 71 TYR B CA 1
ATOM 2032 C C . TYR B 1 71 ? -9.18 -14.102 2.002 1 88.25 71 TYR B C 1
ATOM 2034 O O . TYR B 1 71 ? -9.258 -13.422 0.979 1 88.25 71 TYR B O 1
ATOM 2042 N N . LEU B 1 72 ? -9.406 -15.344 2.076 1 92.69 72 LEU B N 1
ATOM 2043 C CA . LEU B 1 72 ? -9.703 -16.062 0.841 1 92.69 72 LEU B CA 1
ATOM 2044 C C . LEU B 1 72 ? -11.156 -15.844 0.421 1 92.69 72 LEU B C 1
ATOM 2046 O O . LEU B 1 72 ? -11.531 -16.156 -0.71 1 92.69 72 LEU B O 1
ATOM 2050 N N . ARG B 1 73 ? -11.898 -15.242 1.299 1 90.31 73 ARG B N 1
ATOM 2051 C CA . ARG B 1 73 ? -13.281 -14.953 0.941 1 90.31 73 ARG B CA 1
ATOM 2052 C C . ARG B 1 73 ? -13.359 -13.859 -0.12 1 90.31 73 ARG B C 1
ATOM 2054 O O . ARG B 1 73 ? -12.672 -12.836 -0.018 1 90.31 73 ARG B O 1
ATOM 2061 N N . ASN B 1 74 ? -14.102 -14.102 -1.229 1 90.88 74 ASN B N 1
ATOM 2062 C CA . ASN B 1 74 ? -14.398 -13.148 -2.293 1 90.88 74 ASN B CA 1
ATOM 2063 C C . ASN B 1 74 ? -13.125 -12.711 -3.02 1 90.88 74 ASN B C 1
ATOM 2065 O O . ASN B 1 74 ? -13.016 -11.555 -3.439 1 90.88 74 ASN B O 1
ATOM 2069 N N . VAL B 1 75 ? -12.211 -13.602 -3.076 1 95.44 75 VAL B N 1
ATOM 2070 C CA . VAL B 1 75 ? -10.984 -13.32 -3.82 1 95.44 75 VAL B CA 1
ATOM 2071 C C . VAL B 1 75 ? -11.258 -13.406 -5.32 1 95.44 75 VAL B C 1
ATOM 2073 O O . VAL B 1 75 ? -11.945 -14.32 -5.781 1 95.44 75 VAL B O 1
ATOM 2076 N N . SER B 1 76 ? -10.789 -12.398 -6.051 1 96.38 76 SER B N 1
ATOM 2077 C CA . SER B 1 76 ? -10.969 -12.367 -7.496 1 96.38 76 SER B CA 1
ATOM 2078 C C . SER B 1 76 ? -9.891 -13.18 -8.203 1 96.38 76 SER B C 1
ATOM 2080 O O . SER B 1 76 ? -10.117 -13.703 -9.297 1 96.38 76 SER B O 1
ATOM 2082 N N . LEU B 1 77 ? -8.703 -13.211 -7.566 1 97.88 77 LEU B N 1
ATOM 2083 C CA . LEU B 1 77 ? -7.574 -13.93 -8.148 1 97.88 77 LEU B CA 1
ATOM 2084 C C . LEU B 1 77 ? -6.535 -14.266 -7.086 1 97.88 77 LEU B C 1
ATOM 2086 O O . LEU B 1 77 ? -6.219 -13.43 -6.234 1 97.88 77 LEU B O 1
ATOM 2090 N N . ALA B 1 78 ? -6.086 -15.492 -7.113 1 97.56 78 ALA B N 1
ATOM 2091 C CA . ALA B 1 78 ? -5.027 -15.906 -6.199 1 97.56 78 ALA B CA 1
ATOM 2092 C C . ALA B 1 78 ? -3.703 -16.078 -6.938 1 97.56 78 ALA B C 1
ATOM 2094 O O . ALA B 1 78 ? -3.656 -16.719 -8 1 97.56 78 ALA B O 1
ATOM 2095 N N . VAL B 1 79 ? -2.695 -15.461 -6.387 1 98.38 79 VAL B N 1
ATOM 2096 C CA . VAL B 1 79 ? -1.333 -15.672 -6.867 1 98.38 79 VAL B CA 1
ATOM 2097 C C . VAL B 1 79 ? -0.624 -16.688 -5.973 1 98.38 79 VAL B C 1
ATOM 2099 O O . VAL B 1 79 ? -0.388 -16.422 -4.789 1 98.38 79 VAL B O 1
ATOM 2102 N N . LEU B 1 80 ? -0.336 -17.812 -6.531 1 97.56 80 LEU B N 1
ATOM 2103 C CA . LEU B 1 80 ? 0.345 -18.891 -5.816 1 97.56 80 LEU B CA 1
ATOM 2104 C C . LEU B 1 80 ? 1.832 -18.906 -6.152 1 97.56 80 LEU B C 1
ATOM 2106 O O . LEU B 1 80 ? 2.207 -19.094 -7.312 1 97.56 80 LEU B O 1
ATOM 2110 N N . MET B 1 81 ? 2.629 -18.766 -5.102 1 97.94 81 MET B N 1
ATOM 2111 C CA . MET B 1 81 ? 4.047 -18.547 -5.383 1 97.94 81 MET B CA 1
ATOM 2112 C C . MET B 1 81 ? 4.887 -19.703 -4.848 1 97.94 81 MET B C 1
ATOM 2114 O O . MET B 1 81 ? 4.57 -20.281 -3.807 1 97.94 81 MET B O 1
ATOM 2118 N N . PHE B 1 82 ? 5.949 -20.031 -5.52 1 97.12 82 PHE B N 1
ATOM 2119 C CA . PHE B 1 82 ? 7.023 -20.891 -5.051 1 97.12 82 PHE B CA 1
ATOM 2120 C C . PHE B 1 82 ? 8.383 -20.328 -5.434 1 97.12 82 PHE B C 1
ATOM 2122 O O . PHE B 1 82 ? 8.469 -19.375 -6.219 1 97.12 82 PHE B O 1
ATOM 2129 N N . ASP B 1 83 ? 9.398 -20.797 -4.734 1 97.12 83 ASP B N 1
ATOM 2130 C CA . ASP B 1 83 ? 10.789 -20.422 -4.969 1 97.12 83 ASP B CA 1
ATOM 2131 C C . ASP B 1 83 ? 11.453 -21.391 -5.949 1 97.12 83 ASP B C 1
ATOM 2133 O O . ASP B 1 83 ? 11.617 -22.578 -5.648 1 97.12 83 ASP B O 1
ATOM 2137 N N . VAL B 1 84 ? 11.883 -20.906 -7.113 1 97.38 84 VAL B N 1
ATOM 2138 C CA . VAL B 1 84 ? 12.391 -21.781 -8.18 1 97.38 84 VAL B CA 1
ATOM 2139 C C . VAL B 1 84 ? 13.695 -22.438 -7.73 1 97.38 84 VAL B C 1
ATOM 2141 O O . VAL B 1 84 ? 14.156 -23.391 -8.352 1 97.38 84 VAL B O 1
ATOM 2144 N N . SER B 1 85 ? 14.32 -21.859 -6.723 1 95.56 85 SER B N 1
ATOM 2145 C CA . SER B 1 85 ? 15.586 -22.406 -6.246 1 95.56 85 SER B CA 1
ATOM 2146 C C . SER B 1 85 ? 15.367 -23.391 -5.105 1 95.56 85 SER B C 1
ATOM 2148 O O . SER B 1 85 ? 16.328 -23.953 -4.57 1 95.56 85 SER B O 1
ATOM 2150 N N . ASN B 1 86 ? 14.117 -23.641 -4.684 1 94.88 86 ASN B N 1
ATOM 2151 C CA . ASN B 1 86 ? 13.766 -24.5 -3.564 1 94.88 86 ASN B CA 1
ATOM 2152 C C . ASN B 1 86 ? 12.562 -25.391 -3.891 1 94.88 86 ASN B C 1
ATOM 2154 O O . ASN B 1 86 ? 11.414 -24.969 -3.701 1 94.88 86 ASN B O 1
ATOM 2158 N N . ASN B 1 87 ? 12.805 -26.609 -4.219 1 94.56 87 ASN B N 1
ATOM 2159 C CA . ASN B 1 87 ? 11.797 -27.531 -4.727 1 94.56 87 ASN B CA 1
ATOM 2160 C C . ASN B 1 87 ? 10.727 -27.812 -3.672 1 94.56 87 ASN B C 1
ATOM 2162 O O . ASN B 1 87 ? 9.578 -28.109 -4.008 1 94.56 87 ASN B O 1
ATOM 2166 N N . VAL B 1 88 ? 11.086 -27.75 -2.451 1 95.25 88 VAL B N 1
ATOM 2167 C CA . VAL B 1 88 ? 10.148 -28.016 -1.369 1 95.25 88 VAL B CA 1
ATOM 2168 C C . VAL B 1 88 ? 8.969 -27.047 -1.452 1 95.25 88 VAL B C 1
ATOM 2170 O O . VAL B 1 88 ? 7.82 -27.438 -1.229 1 95.25 88 VAL B O 1
ATOM 2173 N N . THR B 1 89 ? 9.211 -25.812 -1.818 1 95.38 89 THR B N 1
ATOM 2174 C CA . THR B 1 89 ? 8.156 -24.812 -1.913 1 95.38 89 THR B CA 1
ATOM 2175 C C . THR B 1 89 ? 7.207 -25.125 -3.061 1 95.38 89 THR B C 1
ATOM 2177 O O . THR B 1 89 ? 6.016 -24.828 -2.99 1 95.38 89 THR B O 1
ATOM 2180 N N . PHE B 1 90 ? 7.676 -25.812 -4.078 1 96.69 90 PHE B N 1
ATOM 2181 C CA . PHE B 1 90 ? 6.805 -26.219 -5.172 1 96.69 90 PHE B CA 1
ATOM 2182 C C . PHE B 1 90 ? 5.926 -27.391 -4.75 1 96.69 90 PHE B C 1
ATOM 2184 O O . PHE B 1 90 ? 4.734 -27.422 -5.074 1 96.69 90 PHE B O 1
ATOM 2191 N N . THR B 1 91 ? 6.559 -28.297 -4.098 1 95.44 91 THR B N 1
ATOM 2192 C CA . THR B 1 91 ? 5.793 -29.438 -3.605 1 95.44 91 THR B CA 1
ATOM 2193 C C . THR B 1 91 ? 4.641 -28.969 -2.719 1 95.44 91 THR B C 1
ATOM 2195 O O . THR B 1 91 ? 3.561 -29.562 -2.74 1 95.44 91 THR B O 1
ATOM 2198 N N . ASN B 1 92 ? 4.785 -27.891 -1.988 1 95.31 92 ASN B N 1
ATOM 2199 C CA . ASN B 1 92 ? 3.799 -27.375 -1.038 1 95.31 92 ASN B CA 1
ATOM 2200 C C . ASN B 1 92 ? 2.697 -26.594 -1.74 1 95.31 92 ASN B C 1
ATOM 2202 O O . ASN B 1 92 ? 1.679 -26.266 -1.129 1 95.31 92 ASN B O 1
ATOM 2206 N N . VAL B 1 93 ? 2.836 -26.297 -3.021 1 96.25 93 VAL B N 1
ATOM 2207 C CA . VAL B 1 93 ? 1.863 -25.516 -3.777 1 96.25 93 VAL B CA 1
ATOM 2208 C C . VAL B 1 93 ? 0.505 -26.219 -3.748 1 96.25 93 VAL B C 1
ATOM 2210 O O . VAL B 1 93 ? -0.537 -25.562 -3.695 1 96.25 93 VAL B O 1
ATOM 2213 N N . ASP B 1 94 ? 0.533 -27.516 -3.684 1 95.94 94 ASP B N 1
ATOM 2214 C CA . ASP B 1 94 ? -0.702 -28.281 -3.705 1 95.94 94 ASP B CA 1
ATOM 2215 C C . ASP B 1 94 ? -1.565 -27.984 -2.482 1 95.94 94 ASP B C 1
ATOM 2217 O O . ASP B 1 94 ? -2.789 -27.875 -2.59 1 95.94 94 ASP B O 1
ATOM 2221 N N . GLU B 1 95 ? -0.899 -27.844 -1.394 1 93.56 95 GLU B N 1
ATOM 2222 C CA . GLU B 1 95 ? -1.639 -27.562 -0.169 1 93.56 95 GLU B CA 1
ATOM 2223 C C . GLU B 1 95 ? -2.299 -26.188 -0.233 1 93.56 95 GLU B C 1
ATOM 2225 O O . GLU B 1 95 ? -3.449 -26.031 0.182 1 93.56 95 GLU B O 1
ATOM 2230 N N . TRP B 1 96 ? -1.593 -25.297 -0.724 1 93.38 96 TRP B N 1
ATOM 2231 C CA . TRP B 1 96 ? -2.146 -23.953 -0.894 1 93.38 96 TRP B CA 1
ATOM 2232 C C . TRP B 1 96 ? -3.297 -23.969 -1.895 1 93.38 96 TRP B C 1
ATOM 2234 O O . TRP B 1 96 ? -4.309 -23.281 -1.692 1 93.38 96 TRP B O 1
ATOM 2244 N N . TYR B 1 97 ? -3.111 -24.719 -2.936 1 95.38 97 TYR B N 1
ATOM 2245 C CA . TYR B 1 97 ? -4.145 -24.859 -3.955 1 95.38 97 TYR B CA 1
ATOM 2246 C C . TYR B 1 97 ? -5.441 -25.391 -3.354 1 95.38 97 TYR B C 1
ATOM 2248 O O . TYR B 1 97 ? -6.52 -24.844 -3.625 1 95.38 97 TYR B O 1
ATOM 2256 N N . LYS B 1 98 ? -5.355 -26.359 -2.582 1 93.94 98 LYS B N 1
ATOM 2257 C CA . LYS B 1 98 ? -6.527 -26.938 -1.937 1 93.94 98 LYS B CA 1
ATOM 2258 C C . LYS B 1 98 ? -7.227 -25.922 -1.045 1 93.94 98 LYS B C 1
ATOM 2260 O O . LYS B 1 98 ? -8.461 -25.875 -0.99 1 93.94 98 LYS B O 1
ATOM 2265 N N . LEU B 1 99 ? -6.426 -25.156 -0.39 1 91.75 99 LEU B N 1
ATOM 2266 C CA . LEU B 1 99 ? -6.977 -24.109 0.475 1 91.75 99 LEU B CA 1
ATOM 2267 C C . LEU B 1 99 ? -7.773 -23.094 -0.335 1 91.75 99 LEU B C 1
ATOM 2269 O O . LEU B 1 99 ? -8.867 -22.703 0.068 1 91.75 99 LEU B O 1
ATOM 2273 N N . ILE B 1 100 ? -7.25 -22.641 -1.46 1 94.56 100 ILE B N 1
ATOM 2274 C CA . ILE B 1 100 ? -7.926 -21.688 -2.33 1 94.56 100 ILE B CA 1
ATOM 2275 C C . ILE B 1 100 ? -9.258 -22.266 -2.803 1 94.56 100 ILE B C 1
ATOM 2277 O O . ILE B 1 100 ? -10.297 -21.609 -2.721 1 94.56 100 ILE B O 1
ATOM 2281 N N . ARG B 1 101 ? -9.234 -23.5 -3.213 1 95.38 101 ARG B N 1
ATOM 2282 C CA . ARG B 1 101 ? -10.43 -24.125 -3.779 1 95.38 101 ARG B CA 1
ATOM 2283 C C . ARG B 1 101 ? -11.477 -24.375 -2.703 1 95.38 101 ARG B C 1
ATOM 2285 O O . ARG B 1 101 ? -12.68 -24.312 -2.971 1 95.38 101 ARG B O 1
ATOM 2292 N N . ALA B 1 102 ? -11.039 -24.547 -1.506 1 93.25 102 ALA B N 1
ATOM 2293 C CA . ALA B 1 102 ? -11.953 -24.844 -0.408 1 93.25 102 ALA B CA 1
ATOM 2294 C C . ALA B 1 102 ? -12.594 -23.578 0.136 1 93.25 102 ALA B C 1
ATOM 2296 O O . ALA B 1 102 ? -13.711 -23.609 0.665 1 93.25 102 ALA B O 1
ATOM 2297 N N . HIS B 1 103 ? -11.922 -22.453 -0.005 1 93.12 103 HIS B N 1
ATOM 2298 C CA . HIS B 1 103 ? -12.367 -21.312 0.785 1 93.12 103 HIS B CA 1
ATOM 2299 C C . HIS B 1 103 ? -12.617 -20.094 -0.098 1 93.12 103 HIS B C 1
ATOM 2301 O O . HIS B 1 103 ? -12.977 -19.031 0.399 1 93.12 103 HIS B O 1
ATOM 2307 N N . SER B 1 104 ? -12.367 -20.188 -1.379 1 93.56 104 SER B N 1
ATOM 2308 C CA . SER B 1 104 ? -12.703 -19.156 -2.346 1 93.56 104 SER B CA 1
ATOM 2309 C C . SER B 1 104 ? -13.758 -19.641 -3.334 1 93.56 104 SER B C 1
ATOM 2311 O O . SER B 1 104 ? -14.297 -20.734 -3.184 1 93.56 104 SER B O 1
ATOM 2313 N N . THR B 1 105 ? -14.18 -18.812 -4.281 1 90.81 105 THR B N 1
ATOM 2314 C CA . THR B 1 105 ? -15.117 -19.266 -5.305 1 90.81 105 THR B CA 1
ATOM 2315 C C . THR B 1 105 ? -14.523 -20.391 -6.133 1 90.81 105 THR B C 1
ATOM 2317 O O . THR B 1 105 ? -13.312 -20.422 -6.371 1 90.81 105 THR B O 1
ATOM 2320 N N . PRO B 1 106 ? -15.305 -21.391 -6.531 1 89.06 106 PRO B N 1
ATOM 2321 C CA . PRO B 1 106 ? -14.82 -22.578 -7.234 1 89.06 106 PRO B CA 1
ATOM 2322 C C . PRO B 1 106 ? -13.992 -22.234 -8.469 1 89.06 106 PRO B C 1
ATOM 2324 O O . PRO B 1 106 ? -13.055 -22.953 -8.812 1 89.06 106 PRO B O 1
ATOM 2327 N N . ASP B 1 107 ? -14.305 -21.156 -9.109 1 91.5 107 ASP B N 1
ATOM 2328 C CA . ASP B 1 107 ? -13.625 -20.828 -10.359 1 91.5 107 ASP B CA 1
ATOM 2329 C C . ASP B 1 107 ? -12.656 -19.672 -10.18 1 91.5 107 ASP B C 1
ATOM 2331 O O . ASP B 1 107 ? -12.273 -19.016 -11.148 1 91.5 107 ASP B O 1
ATOM 2335 N N . CYS B 1 108 ? -12.289 -19.469 -8.961 1 95.38 108 CYS B N 1
ATOM 2336 C CA . CYS B 1 108 ? -11.305 -18.406 -8.711 1 95.38 108 CYS B CA 1
ATOM 2337 C C . CYS B 1 108 ? -10.062 -18.625 -9.562 1 95.38 108 CYS B C 1
ATOM 2339 O O . CYS B 1 108 ? -9.422 -19.672 -9.492 1 95.38 108 CYS B O 1
ATOM 2341 N N . PRO B 1 109 ? -9.711 -17.688 -10.383 1 97.69 109 PRO B N 1
ATOM 2342 C CA . PRO B 1 109 ? -8.5 -17.844 -11.195 1 97.69 109 PRO B CA 1
ATOM 2343 C C . PRO B 1 109 ? -7.227 -17.875 -10.359 1 97.69 109 PRO B C 1
ATOM 2345 O O . PRO B 1 109 ? -7.137 -17.188 -9.336 1 97.69 109 PRO B O 1
ATOM 2348 N N . ILE B 1 110 ? -6.312 -18.688 -10.789 1 98.19 110 ILE B N 1
ATOM 2349 C CA . ILE B 1 110 ? -5.039 -18.859 -10.094 1 98.19 110 ILE B CA 1
ATOM 2350 C C . ILE B 1 110 ? -3.887 -18.625 -11.07 1 98.19 110 ILE B C 1
ATOM 2352 O O . ILE B 1 110 ? -3.916 -19.109 -12.203 1 98.19 110 ILE B O 1
ATOM 2356 N N . ILE B 1 111 ? -2.914 -17.797 -10.664 1 98.75 111 ILE B N 1
ATOM 2357 C CA . ILE B 1 111 ? -1.638 -17.703 -11.367 1 98.75 111 ILE B CA 1
ATOM 2358 C C . ILE B 1 111 ? -0.525 -18.281 -10.5 1 98.75 111 ILE B C 1
ATOM 2360 O O . ILE B 1 111 ? -0.3 -17.844 -9.375 1 98.75 111 ILE B O 1
ATOM 2364 N N . LEU B 1 112 ? 0.079 -19.297 -10.992 1 98.81 112 LEU B N 1
ATOM 2365 C CA . LEU B 1 112 ? 1.259 -19.875 -10.352 1 98.81 112 LEU B CA 1
ATOM 2366 C C . LEU B 1 112 ? 2.508 -19.062 -10.703 1 98.81 112 LEU B C 1
ATOM 2368 O O . LEU B 1 112 ? 2.764 -18.797 -11.883 1 98.81 112 LEU B O 1
ATOM 2372 N N . VAL B 1 113 ? 3.268 -18.688 -9.703 1 98.75 113 VAL B N 1
ATOM 2373 C CA . VAL B 1 113 ? 4.418 -17.828 -9.93 1 98.75 113 VAL B CA 1
ATOM 2374 C C . VAL B 1 113 ? 5.68 -18.484 -9.359 1 98.75 113 VAL B C 1
ATOM 2376 O O . VAL B 1 113 ? 5.777 -18.719 -8.156 1 98.75 113 VAL B O 1
ATOM 2379 N N . GLY B 1 114 ? 6.617 -18.812 -10.203 1 98.25 114 GLY B N 1
ATOM 2380 C CA . GLY B 1 114 ? 7.965 -19.156 -9.766 1 98.25 114 GLY B CA 1
ATOM 2381 C C . GLY B 1 114 ? 8.859 -17.938 -9.586 1 98.25 114 GLY B C 1
ATOM 2382 O O . GLY B 1 114 ? 9.305 -17.344 -10.57 1 98.25 114 GLY B O 1
ATOM 2383 N N . ASN B 1 115 ? 9.133 -17.562 -8.328 1 97.94 115 ASN B N 1
ATOM 2384 C CA . ASN B 1 115 ? 9.938 -16.375 -8.023 1 97.94 115 ASN B CA 1
ATOM 2385 C C . ASN B 1 115 ? 11.398 -16.734 -7.766 1 97.94 115 ASN B C 1
ATOM 2387 O O . ASN B 1 115 ? 11.742 -17.922 -7.691 1 97.94 115 ASN B O 1
ATOM 2391 N N . LYS B 1 116 ? 12.258 -15.742 -7.652 1 97.25 116 LYS B N 1
ATOM 2392 C CA . LYS B 1 116 ? 13.711 -15.844 -7.539 1 97.25 116 LYS B CA 1
ATOM 2393 C C . LYS B 1 116 ? 14.312 -16.5 -8.781 1 97.25 116 LYS B C 1
ATOM 2395 O O . LYS B 1 116 ? 15.203 -17.344 -8.672 1 97.25 116 LYS B O 1
ATOM 2400 N N . TYR B 1 117 ? 13.711 -16.094 -9.875 1 96.88 117 TYR B N 1
ATOM 2401 C CA . TYR B 1 117 ? 14.094 -16.703 -11.148 1 96.88 117 TYR B CA 1
ATOM 2402 C C . TYR B 1 117 ? 15.555 -16.406 -11.477 1 96.88 117 TYR B C 1
ATOM 2404 O O . TYR B 1 117 ? 16.156 -17.094 -12.297 1 96.88 117 TYR B O 1
ATOM 2412 N N . ASP B 1 118 ? 16.172 -15.359 -10.93 1 96.19 118 ASP B N 1
ATOM 2413 C CA . ASP B 1 118 ? 17.578 -15.047 -11.086 1 96.19 118 ASP B CA 1
ATOM 2414 C C . ASP B 1 118 ? 18.453 -16.188 -10.555 1 96.19 118 ASP B C 1
ATOM 2416 O O . ASP B 1 118 ? 19.625 -16.297 -10.914 1 96.19 118 ASP B O 1
ATOM 2420 N N . LEU B 1 119 ? 17.875 -17 -9.75 1 93.69 119 LEU B N 1
ATOM 2421 C CA . LEU B 1 119 ? 18.609 -18.109 -9.148 1 93.69 119 LEU B CA 1
ATOM 2422 C C . LEU B 1 119 ? 18.281 -19.422 -9.852 1 93.69 119 LEU B C 1
ATOM 2424 O O . LEU B 1 119 ? 18.719 -20.484 -9.414 1 93.69 119 LEU B O 1
ATOM 2428 N N . PHE B 1 120 ? 17.547 -19.406 -10.898 1 88.88 120 PHE B N 1
ATOM 2429 C CA . PHE B 1 120 ? 17.109 -20.641 -11.539 1 88.88 120 PHE B CA 1
ATOM 2430 C C . PHE B 1 120 ? 18.312 -21.453 -12.039 1 88.88 120 PHE B C 1
ATOM 2432 O O . PHE B 1 120 ? 19.125 -20.938 -12.812 1 88.88 120 PHE B O 1
ATOM 2439 N N . LYS B 1 121 ? 18.578 -22.641 -11.477 1 84.81 121 LYS B N 1
ATOM 2440 C CA . LYS B 1 121 ? 19.641 -23.562 -11.867 1 84.81 121 LYS B CA 1
ATOM 2441 C C . LYS B 1 121 ? 19.078 -24.969 -12.07 1 84.81 121 LYS B C 1
ATOM 2443 O O . LYS B 1 121 ? 19.625 -25.953 -11.539 1 84.81 121 LYS B O 1
ATOM 2448 N N . ASP B 1 122 ? 17.922 -25.156 -12.703 1 78.19 122 ASP B N 1
ATOM 2449 C CA . ASP B 1 122 ? 17.312 -26.422 -13.055 1 78.19 122 ASP B CA 1
ATOM 2450 C C . ASP B 1 122 ? 16.906 -27.219 -11.812 1 78.19 122 ASP B C 1
ATOM 2452 O O . ASP B 1 122 ? 16.953 -28.438 -11.805 1 78.19 122 ASP B O 1
ATOM 2456 N N . GLN B 1 123 ? 16.75 -26.5 -10.688 1 79.44 123 GLN B N 1
ATOM 2457 C CA . GLN B 1 123 ? 16.312 -27.156 -9.453 1 79.44 123 GLN B CA 1
ATOM 2458 C C . GLN B 1 123 ? 14.859 -27.609 -9.562 1 79.44 123 GLN B C 1
ATOM 2460 O O . GLN B 1 123 ? 14.43 -28.516 -8.844 1 79.44 123 GLN B O 1
ATOM 2465 N N . ILE B 1 124 ? 14.164 -26.984 -10.297 1 85.38 124 ILE B N 1
ATOM 2466 C CA . ILE B 1 124 ? 12.766 -27.344 -10.516 1 85.38 124 ILE B CA 1
ATOM 2467 C C . ILE B 1 124 ? 12.578 -27.859 -11.938 1 85.38 124 ILE B C 1
ATOM 2469 O O . ILE B 1 124 ? 13.141 -27.297 -12.883 1 85.38 124 ILE B O 1
ATOM 2473 N N . ASN B 1 125 ? 11.961 -29.016 -12.055 1 89.38 125 ASN B N 1
ATOM 2474 C CA . ASN B 1 125 ? 11.609 -29.547 -13.367 1 89.38 125 ASN B CA 1
ATOM 2475 C C . ASN B 1 125 ? 10.484 -28.75 -14.008 1 89.38 125 ASN B C 1
ATOM 2477 O O . ASN B 1 125 ? 9.344 -28.797 -13.547 1 89.38 125 ASN B O 1
ATOM 2481 N N . LEU B 1 126 ? 10.773 -28.047 -15.047 1 88.75 126 LEU B N 1
ATOM 2482 C CA . LEU B 1 126 ? 9.812 -27.188 -15.719 1 88.75 126 LEU B CA 1
ATOM 2483 C C . LEU B 1 126 ? 8.648 -28 -16.266 1 88.75 126 LEU B C 1
ATOM 2485 O O . LEU B 1 126 ? 7.52 -27.5 -16.344 1 88.75 126 LEU B O 1
ATOM 2489 N N . GLU B 1 127 ? 8.953 -29.234 -16.609 1 92.56 127 GLU B N 1
ATOM 2490 C CA . GLU B 1 127 ? 7.883 -30.094 -17.078 1 92.56 127 GLU B CA 1
ATOM 2491 C C . GLU B 1 127 ? 6.84 -30.344 -16 1 92.56 127 GLU B C 1
ATOM 2493 O O . GLU B 1 127 ? 5.641 -30.391 -16.281 1 92.56 127 GLU B O 1
ATOM 2498 N N . ASP B 1 128 ? 7.34 -30.547 -14.797 1 95.44 128 ASP B N 1
ATOM 2499 C CA . ASP B 1 128 ? 6.43 -30.734 -13.672 1 95.44 128 ASP B CA 1
ATOM 2500 C C . ASP B 1 128 ? 5.535 -29.516 -13.469 1 95.44 128 ASP B C 1
ATOM 2502 O O . ASP B 1 128 ? 4.348 -29.656 -13.156 1 95.44 128 ASP B O 1
ATOM 2506 N N . VAL B 1 129 ? 6.102 -28.391 -13.609 1 96.5 129 VAL B N 1
ATOM 2507 C CA . VAL B 1 129 ? 5.355 -27.156 -13.453 1 96.5 129 VAL B CA 1
ATOM 2508 C C . VAL B 1 129 ? 4.281 -27.062 -14.539 1 96.5 129 VAL B C 1
ATOM 2510 O O . VAL B 1 129 ? 3.133 -26.703 -14.258 1 96.5 129 VAL B O 1
ATOM 2513 N N . GLU B 1 130 ? 4.617 -27.391 -15.75 1 95.69 130 GLU B N 1
ATOM 2514 C CA . GLU B 1 130 ? 3.68 -27.344 -16.859 1 95.69 130 GLU B CA 1
ATOM 2515 C C . GLU B 1 130 ? 2.52 -28.312 -16.656 1 95.69 130 GLU B C 1
ATOM 2517 O O . GLU B 1 130 ? 1.365 -27.984 -16.938 1 95.69 130 GLU B O 1
ATOM 2522 N N . VAL B 1 131 ? 2.881 -29.453 -16.25 1 97.19 131 VAL B N 1
ATOM 2523 C CA . VAL B 1 131 ? 1.852 -30.453 -15.953 1 97.19 131 VAL B CA 1
ATOM 2524 C C . VAL B 1 131 ? 0.909 -29.922 -14.883 1 97.19 131 VAL B C 1
ATOM 2526 O O . VAL B 1 131 ? -0.312 -30.031 -15 1 97.19 131 VAL B O 1
ATOM 2529 N N . TRP B 1 132 ? 1.501 -29.328 -13.828 1 97.75 132 TRP B N 1
ATOM 2530 C CA . TRP B 1 132 ? 0.705 -28.797 -12.727 1 97.75 132 TRP B CA 1
ATOM 2531 C C . TRP B 1 132 ? -0.268 -27.734 -13.227 1 97.75 132 TRP B C 1
ATOM 2533 O O . TRP B 1 132 ? -1.446 -27.75 -12.859 1 97.75 132 TRP B O 1
ATOM 2543 N N . ILE B 1 133 ? 0.17 -26.844 -14.078 1 97.62 133 ILE B N 1
ATOM 2544 C CA . ILE B 1 133 ? -0.628 -25.75 -14.617 1 97.62 133 ILE B CA 1
ATOM 2545 C C . ILE B 1 133 ? -1.795 -26.312 -15.43 1 97.62 133 ILE B C 1
ATOM 2547 O O . ILE B 1 133 ? -2.92 -25.812 -15.328 1 97.62 133 ILE B O 1
ATOM 2551 N N . THR B 1 134 ? -1.529 -27.281 -16.219 1 97 134 THR B N 1
ATOM 2552 C CA . THR B 1 134 ? -2.553 -27.906 -17.047 1 97 134 THR B CA 1
ATOM 2553 C C . THR B 1 134 ? -3.605 -28.594 -16.188 1 97 134 THR B C 1
ATOM 2555 O O . THR B 1 134 ? -4.805 -28.391 -16.375 1 97 134 THR B O 1
ATOM 2558 N N . ASP B 1 135 ? -3.127 -29.312 -15.227 1 97.31 135 ASP B N 1
ATOM 2559 C CA . ASP B 1 135 ? -4.004 -30.109 -14.367 1 97.31 135 ASP B CA 1
ATOM 2560 C C . ASP B 1 135 ? -4.91 -29.203 -13.531 1 97.31 135 ASP B C 1
ATOM 2562 O O . ASP B 1 135 ? -6.008 -29.609 -13.141 1 97.31 135 ASP B O 1
ATOM 2566 N N . HIS B 1 136 ? -4.48 -28.016 -13.305 1 97.31 136 HIS B N 1
ATOM 2567 C CA . HIS B 1 136 ? -5.199 -27.156 -12.367 1 97.31 136 HIS B CA 1
ATOM 2568 C C . HIS B 1 136 ? -5.797 -25.938 -13.07 1 97.31 136 HIS B C 1
ATOM 2570 O O . HIS B 1 136 ? -6.312 -25.031 -12.422 1 97.31 136 HIS B O 1
ATOM 2576 N N . ASN B 1 137 ? -5.668 -25.891 -14.406 1 95.5 137 ASN B N 1
ATOM 2577 C CA . ASN B 1 137 ? -6.191 -24.781 -15.195 1 95.5 137 ASN B CA 1
ATOM 2578 C C . ASN B 1 137 ? -5.727 -23.438 -14.656 1 95.5 137 ASN B C 1
ATOM 2580 O O . ASN B 1 137 ? -6.539 -22.531 -14.422 1 95.5 137 ASN B O 1
ATOM 2584 N N . ALA B 1 138 ? -4.457 -23.328 -14.383 1 97.88 138 ALA B N 1
ATOM 2585 C CA . ALA B 1 138 ? -3.838 -22.125 -13.859 1 97.88 138 ALA B CA 1
ATOM 2586 C C . ALA B 1 138 ? -2.918 -21.484 -14.898 1 97.88 138 ALA B C 1
ATOM 2588 O O . ALA B 1 138 ? -2.551 -22.125 -15.891 1 97.88 138 ALA B O 1
ATOM 2589 N N . LYS B 1 139 ? -2.619 -20.234 -14.789 1 98.12 139 LYS B N 1
ATOM 2590 C CA . LYS B 1 139 ? -1.596 -19.562 -15.586 1 98.12 139 LYS B CA 1
ATOM 2591 C C . LYS B 1 139 ? -0.239 -19.609 -14.891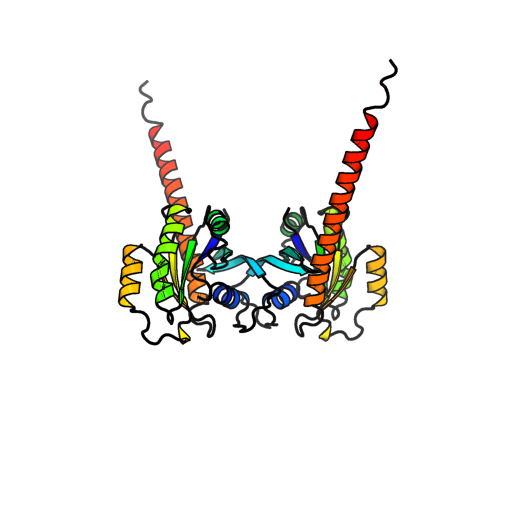 1 98.12 139 LYS B C 1
ATOM 2593 O O . LYS B 1 139 ? -0.155 -19.938 -13.703 1 98.12 139 LYS B O 1
ATOM 2598 N N . LEU B 1 140 ? 0.76 -19.312 -15.711 1 98.38 140 LEU B N 1
ATOM 2599 C CA . LEU B 1 140 ? 2.121 -19.422 -15.203 1 98.38 140 LEU B CA 1
ATOM 2600 C C . LEU B 1 140 ? 2.898 -18.141 -15.445 1 98.38 140 LEU B C 1
ATOM 2602 O O . LEU B 1 140 ? 2.795 -17.531 -16.516 1 98.38 140 LEU B O 1
ATOM 2606 N N . ALA B 1 141 ? 3.641 -17.703 -14.453 1 98.31 141 ALA B N 1
ATOM 2607 C CA . ALA B 1 141 ? 4.602 -16.609 -14.594 1 98.31 141 ALA B CA 1
ATOM 2608 C C . ALA B 1 141 ? 5.879 -16.906 -13.812 1 98.31 141 ALA B C 1
ATOM 2610 O O . ALA B 1 141 ? 5.852 -17.609 -12.797 1 98.31 141 ALA B O 1
ATOM 2611 N N . TYR B 1 142 ? 6.961 -16.422 -14.344 1 97.94 142 TYR B N 1
ATOM 2612 C CA . TYR B 1 142 ? 8.227 -16.422 -13.617 1 97.94 142 TYR B CA 1
ATOM 2613 C C . TYR B 1 142 ? 8.672 -14.992 -13.312 1 97.94 142 TYR B C 1
ATOM 2615 O O . TYR B 1 142 ? 8.539 -14.102 -14.148 1 97.94 142 TYR B O 1
ATOM 2623 N N . THR B 1 143 ? 9.125 -14.82 -12.062 1 98.44 143 THR B N 1
ATOM 2624 C CA . THR B 1 143 ? 9.523 -13.477 -11.648 1 98.44 143 THR B CA 1
ATOM 2625 C C . THR B 1 143 ? 10.828 -13.523 -10.867 1 98.44 143 THR B C 1
ATOM 2627 O O . THR B 1 143 ? 11.203 -14.57 -10.336 1 98.44 143 THR B O 1
ATOM 2630 N N . SER B 1 144 ? 11.508 -12.414 -10.859 1 98.12 144 SER B N 1
ATOM 2631 C CA . SER B 1 144 ? 12.602 -12.109 -9.938 1 98.12 144 SER B CA 1
ATOM 2632 C C . SER B 1 144 ? 12.398 -10.75 -9.281 1 98.12 144 SER B C 1
ATOM 2634 O O . SER B 1 144 ? 12.57 -9.711 -9.922 1 98.12 144 SER B O 1
ATOM 2636 N N . ALA B 1 145 ? 12.047 -10.797 -8.031 1 96.38 145 ALA B N 1
ATOM 2637 C CA . ALA B 1 145 ? 11.914 -9.531 -7.312 1 96.38 145 ALA B CA 1
ATOM 2638 C C . ALA B 1 145 ? 13.25 -8.781 -7.281 1 96.38 145 ALA B C 1
ATOM 2640 O O . ALA B 1 145 ? 13.273 -7.551 -7.262 1 96.38 145 ALA B O 1
ATOM 2641 N N . LEU B 1 146 ? 14.328 -9.523 -7.25 1 95.38 146 LEU B N 1
ATOM 2642 C CA . LEU B 1 146 ? 15.656 -8.922 -7.18 1 95.38 146 LEU B CA 1
ATOM 2643 C C . LEU B 1 146 ? 15.953 -8.102 -8.43 1 95.38 146 LEU B C 1
ATOM 2645 O O . LEU B 1 146 ? 16.266 -6.914 -8.336 1 95.38 146 LEU B O 1
ATOM 2649 N N . SER B 1 147 ? 15.766 -8.688 -9.594 1 95.56 147 SER B N 1
ATOM 2650 C CA . SER B 1 147 ? 16.141 -8.023 -10.844 1 95.56 147 SER B CA 1
ATOM 2651 C C . SER B 1 147 ? 14.977 -7.203 -11.398 1 95.56 147 SER B C 1
ATOM 2653 O O . SER B 1 147 ? 15.18 -6.293 -12.211 1 95.56 147 SER B O 1
ATOM 2655 N N . GLY B 1 148 ? 13.789 -7.586 -11.031 1 95.88 148 GLY B N 1
ATOM 2656 C CA . GLY B 1 148 ? 12.594 -6.945 -11.57 1 95.88 148 GLY B CA 1
ATOM 2657 C C . GLY B 1 148 ? 12 -7.691 -12.75 1 95.88 148 GLY B C 1
ATOM 2658 O O . GLY B 1 148 ? 10.914 -7.348 -13.219 1 95.88 148 GLY B O 1
ATOM 2659 N N . GLU B 1 149 ? 12.625 -8.727 -13.117 1 97 149 GLU B N 1
ATOM 2660 C CA . GLU B 1 149 ? 12.164 -9.484 -14.273 1 97 149 GLU B CA 1
ATOM 2661 C C . GLU B 1 149 ? 10.797 -10.109 -14.023 1 97 149 GLU B C 1
ATOM 2663 O O . GLU B 1 149 ? 10.57 -10.719 -12.977 1 97 149 GLU B O 1
ATOM 2668 N N . GLY B 1 150 ? 9.875 -9.883 -14.984 1 97.62 150 GLY B N 1
ATOM 2669 C CA . GLY B 1 150 ? 8.586 -10.547 -14.969 1 97.62 150 GLY B CA 1
ATOM 2670 C C . GLY B 1 150 ? 7.578 -9.875 -14.055 1 97.62 150 GLY B C 1
ATOM 2671 O O . GLY B 1 150 ? 6.406 -10.258 -14.016 1 97.62 150 GLY B O 1
ATOM 2672 N N . ILE B 1 151 ? 8.016 -8.844 -13.305 1 97 151 ILE B N 1
ATOM 2673 C CA . ILE B 1 151 ? 7.164 -8.227 -12.289 1 97 151 ILE B CA 1
ATOM 2674 C C . ILE B 1 151 ? 6.023 -7.465 -12.953 1 97 151 ILE B C 1
ATOM 2676 O O . ILE B 1 151 ? 4.855 -7.68 -12.633 1 97 151 ILE B O 1
ATOM 2680 N N . ASN B 1 152 ? 6.34 -6.594 -13.883 1 94.62 152 ASN B N 1
ATOM 2681 C CA . ASN B 1 152 ? 5.312 -5.832 -14.578 1 94.62 152 ASN B CA 1
ATOM 2682 C C . ASN B 1 152 ? 4.367 -6.742 -15.359 1 94.62 152 ASN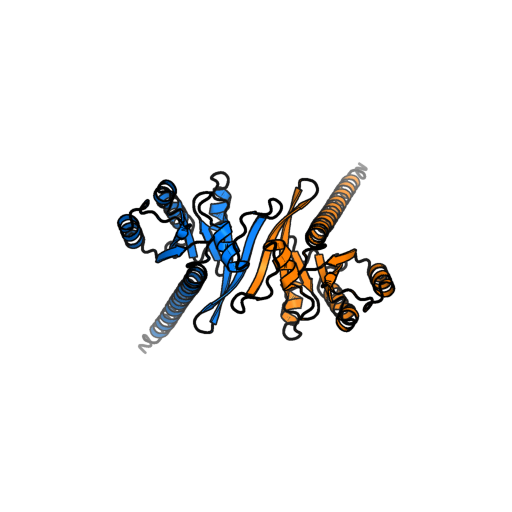 B C 1
ATOM 2684 O O . ASN B 1 152 ? 3.152 -6.531 -15.352 1 94.62 152 ASN B O 1
ATOM 2688 N N . GLU B 1 153 ? 4.918 -7.719 -15.969 1 96.75 153 GLU B N 1
ATOM 2689 C CA . GLU B 1 153 ? 4.121 -8.68 -16.719 1 96.75 153 GLU B CA 1
ATOM 2690 C C . GLU B 1 153 ? 3.146 -9.43 -15.82 1 96.75 153 GLU B C 1
ATOM 2692 O O . GLU B 1 153 ? 2.01 -9.703 -16.219 1 96.75 153 GLU B O 1
ATOM 2697 N N . LEU B 1 154 ? 3.59 -9.773 -14.648 1 98.06 154 LEU B N 1
ATOM 2698 C CA . LEU B 1 154 ? 2.729 -10.477 -13.703 1 98.06 154 LEU B CA 1
ATOM 2699 C C . LEU B 1 154 ? 1.508 -9.633 -13.352 1 98.06 154 LEU B C 1
ATOM 2701 O O . LEU B 1 154 ? 0.373 -10.102 -13.438 1 98.06 154 LEU B O 1
ATOM 2705 N N . PHE B 1 155 ? 1.728 -8.398 -13.008 1 96.81 155 PHE B N 1
ATOM 2706 C CA . PHE B 1 155 ? 0.618 -7.559 -12.578 1 96.81 155 PHE B CA 1
ATOM 2707 C C . PHE B 1 155 ? -0.288 -7.219 -13.758 1 96.81 155 PHE B C 1
ATOM 2709 O O . PHE B 1 155 ? -1.503 -7.086 -13.594 1 96.81 155 PHE B O 1
ATOM 2716 N N . HIS B 1 156 ? 0.302 -7.125 -14.898 1 95.75 156 HIS B N 1
ATOM 2717 C CA . HIS B 1 156 ? -0.515 -6.992 -16.094 1 95.75 156 HIS B CA 1
ATOM 2718 C C . HIS B 1 156 ? -1.41 -8.211 -16.297 1 95.75 156 HIS B C 1
ATOM 2720 O O . HIS B 1 156 ? -2.598 -8.07 -16.594 1 95.75 156 HIS B O 1
ATOM 2726 N N . GLU B 1 157 ? -0.849 -9.367 -16.156 1 97.44 157 GLU B N 1
ATOM 2727 C CA . GLU B 1 157 ? -1.602 -10.609 -16.312 1 97.44 157 GLU B CA 1
ATOM 2728 C C . GLU B 1 157 ? -2.715 -10.711 -15.273 1 97.44 157 GLU B C 1
ATOM 2730 O O . GLU B 1 157 ? -3.828 -11.133 -15.586 1 97.44 157 GLU B O 1
ATOM 2735 N N . ILE B 1 158 ? -2.41 -10.305 -14.07 1 97.62 158 ILE B N 1
ATOM 2736 C CA . ILE B 1 158 ? -3.406 -10.289 -13 1 97.62 158 ILE B CA 1
ATOM 2737 C C . ILE B 1 158 ? -4.586 -9.414 -13.414 1 97.62 158 ILE B C 1
ATOM 2739 O O . ILE B 1 158 ? -5.734 -9.859 -13.406 1 97.62 158 ILE B O 1
ATOM 2743 N N . ALA B 1 159 ? -4.258 -8.203 -13.805 1 95.81 159 ALA B N 1
ATOM 2744 C CA . ALA B 1 159 ? -5.293 -7.246 -14.18 1 95.81 159 ALA B CA 1
ATOM 2745 C C . ALA B 1 159 ? -6.094 -7.742 -15.375 1 95.81 159 ALA B C 1
ATOM 2747 O O . ALA B 1 159 ? -7.324 -7.652 -15.391 1 95.81 159 ALA B O 1
ATOM 2748 N N . SER B 1 160 ? -5.418 -8.281 -16.328 1 95.69 160 SER B N 1
ATOM 2749 C CA . SER B 1 160 ? -6.07 -8.773 -17.547 1 95.69 160 SER B CA 1
ATOM 2750 C C . SER B 1 160 ? -6.996 -9.945 -17.234 1 95.69 160 SER B C 1
ATOM 2752 O O . SER B 1 160 ? -8.102 -10.023 -17.766 1 95.69 160 SER B O 1
ATOM 2754 N N . THR B 1 161 ? -6.543 -10.828 -16.406 1 96.19 161 THR B N 1
ATOM 2755 C CA . THR B 1 161 ? -7.328 -12 -16.031 1 96.19 161 THR B CA 1
ATOM 2756 C C . THR B 1 161 ? -8.609 -11.586 -15.305 1 96.19 161 THR B C 1
ATOM 2758 O O . THR B 1 161 ? -9.688 -12.117 -15.586 1 96.19 161 THR B O 1
ATOM 2761 N N . ILE B 1 162 ? -8.492 -10.617 -14.461 1 94.5 162 ILE B N 1
ATOM 2762 C CA . ILE B 1 162 ? -9.633 -10.141 -13.695 1 94.5 162 ILE B CA 1
ATOM 2763 C C . ILE B 1 162 ? -10.609 -9.422 -14.617 1 94.5 162 ILE B C 1
ATOM 2765 O O . ILE B 1 162 ? -11.828 -9.602 -14.508 1 94.5 162 ILE B O 1
ATOM 2769 N N . LEU B 1 163 ? -10.109 -8.656 -15.508 1 90.5 163 LEU B N 1
ATOM 2770 C CA . LEU B 1 163 ? -10.945 -7.961 -16.484 1 90.5 163 LEU B CA 1
ATOM 2771 C C . LEU B 1 163 ? -11.734 -8.953 -17.328 1 90.5 163 LEU B C 1
ATOM 2773 O O . LEU B 1 163 ? -12.922 -8.742 -17.578 1 90.5 163 LEU B O 1
ATOM 2777 N N . ASP B 1 164 ? -11.086 -9.945 -17.703 1 89.69 164 ASP B N 1
ATOM 2778 C CA . ASP B 1 164 ? -11.711 -10.961 -18.531 1 89.69 164 ASP B CA 1
ATOM 2779 C C . ASP B 1 164 ? -12.805 -11.703 -17.766 1 89.69 164 ASP B C 1
ATOM 2781 O O . ASP B 1 164 ? -13.836 -12.062 -18.344 1 89.69 164 ASP B O 1
ATOM 2785 N N . SER B 1 165 ? -12.547 -11.93 -16.5 1 84.88 165 SER B N 1
ATOM 2786 C CA . SER B 1 165 ? -13.523 -12.641 -15.688 1 84.88 165 SER B CA 1
ATOM 2787 C C . SER B 1 165 ? -14.766 -11.789 -15.445 1 84.88 165 SER B C 1
ATOM 2789 O O . SER B 1 165 ? -15.867 -12.32 -15.328 1 84.88 165 SER B O 1
ATOM 2791 N N . THR B 1 166 ? -14.609 -10.477 -15.328 1 74.62 166 THR B N 1
ATOM 2792 C CA . THR B 1 166 ? -15.734 -9.562 -15.109 1 74.62 166 THR B CA 1
ATOM 2793 C C . THR B 1 166 ? -16.594 -9.461 -16.359 1 74.62 166 THR B C 1
ATOM 2795 O O . THR B 1 166 ? -17.828 -9.406 -16.281 1 74.62 166 THR B O 1
ATOM 2798 N N . ILE B 1 167 ? -15.977 -9.477 -17.469 1 68.19 167 ILE B N 1
ATOM 2799 C CA . ILE B 1 167 ? -16.672 -9.406 -18.75 1 68.19 167 ILE B CA 1
ATOM 2800 C C . ILE B 1 167 ? -17.5 -10.672 -18.953 1 68.19 167 ILE B C 1
ATOM 2802 O O . ILE B 1 167 ? -18.656 -10.602 -19.391 1 68.19 167 ILE B O 1
ATOM 2806 N N . GLN B 1 168 ? -16.922 -11.688 -18.594 1 66.69 168 GLN B N 1
ATOM 2807 C CA . GLN B 1 168 ? -17.625 -12.953 -18.766 1 66.69 168 GLN B CA 1
ATOM 2808 C C . GLN B 1 168 ? -18.812 -13.047 -17.828 1 66.69 168 GLN B C 1
ATOM 2810 O O . GLN B 1 168 ? -19.875 -13.539 -18.203 1 66.69 168 GLN B O 1
ATOM 2815 N N . GLU B 1 169 ? -18.656 -12.516 -16.672 1 63.66 169 GLU B N 1
ATOM 2816 C CA . GLU B 1 169 ? -19.766 -12.516 -15.719 1 63.66 169 GLU B CA 1
ATOM 2817 C C . GLU B 1 169 ? -20.875 -11.586 -16.172 1 63.66 169 GLU B C 1
ATOM 2819 O O . GLU B 1 169 ? -22.062 -11.906 -16.016 1 63.66 169 GLU B O 1
ATOM 2824 N N . ALA B 1 170 ? -20.516 -10.469 -16.797 1 58.94 170 ALA B N 1
ATOM 2825 C CA . ALA B 1 170 ? -21.516 -9.508 -17.281 1 58.94 170 ALA B CA 1
ATOM 2826 C C . ALA B 1 170 ? -22.281 -10.07 -18.469 1 58.94 170 ALA B C 1
ATOM 2828 O O . ALA B 1 170 ? -23.484 -9.828 -18.609 1 58.94 170 ALA B O 1
ATOM 2829 N N . ALA B 1 171 ? -21.641 -10.75 -19.297 1 55.47 171 ALA B N 1
ATOM 2830 C CA . ALA B 1 171 ? -22.25 -11.32 -20.484 1 55.47 171 ALA B CA 1
ATOM 2831 C C . ALA B 1 171 ? -23.234 -12.43 -20.109 1 55.47 171 ALA B C 1
ATOM 2833 O O . ALA B 1 171 ? -24.281 -12.578 -20.75 1 55.47 171 ALA B O 1
ATOM 2834 N N . SER B 1 172 ? -22.828 -13.055 -19.109 1 55.25 172 SER B N 1
ATOM 2835 C CA . SER B 1 172 ? -23.688 -14.156 -18.688 1 55.25 172 SER B CA 1
ATOM 2836 C C . SER B 1 172 ? -24.984 -13.641 -18.078 1 55.25 172 SER B C 1
ATOM 2838 O O . SER B 1 172 ? -26.031 -14.273 -18.219 1 55.25 172 SER B O 1
ATOM 2840 N N . TYR B 1 173 ? -24.891 -12.477 -17.453 1 55.94 173 TYR B N 1
ATOM 2841 C CA . TYR B 1 173 ? -26.062 -11.859 -16.859 1 55.94 173 TYR B CA 1
ATOM 2842 C C . TYR B 1 173 ? -26.984 -11.305 -17.922 1 55.94 173 TYR B C 1
ATOM 2844 O O . TYR B 1 173 ? -28.219 -11.383 -17.797 1 55.94 173 TYR B O 1
ATOM 2852 N N . ASN B 1 174 ? -26.5 -10.711 -18.969 1 57.09 174 ASN B N 1
ATOM 2853 C CA . ASN B 1 174 ? -27.312 -10.156 -20.047 1 57.09 174 ASN B CA 1
ATOM 2854 C C . ASN B 1 174 ? -28 -11.25 -20.844 1 57.09 174 ASN B C 1
ATOM 2856 O O . ASN B 1 174 ? -29.125 -11.062 -21.312 1 57.09 174 ASN B O 1
ATOM 2860 N N . ILE B 1 175 ? -27.391 -12.305 -21.031 1 53 175 ILE B N 1
ATOM 2861 C CA . ILE B 1 175 ? -28 -13.422 -21.75 1 53 175 ILE B CA 1
ATOM 2862 C C . ILE B 1 175 ? -29.172 -13.977 -20.938 1 53 175 ILE B C 1
ATOM 2864 O O . ILE B 1 175 ? -30.219 -14.297 -21.484 1 53 175 ILE B O 1
ATOM 2868 N N . LYS B 1 176 ? -29.094 -13.992 -19.672 1 52.22 176 LYS B N 1
ATOM 2869 C CA . LYS B 1 176 ? -30.172 -14.516 -18.844 1 52.22 176 LYS B CA 1
ATOM 2870 C C . LYS B 1 176 ? -31.359 -13.547 -18.828 1 52.22 176 LYS B C 1
ATOM 2872 O O . LYS B 1 176 ? -32.5 -13.977 -18.75 1 52.22 176 LYS B O 1
ATOM 2877 N N . VAL B 1 177 ? -31.109 -12.25 -18.969 1 56.09 177 VAL B N 1
ATOM 2878 C CA . VAL B 1 177 ? -32.188 -11.266 -18.938 1 56.09 177 VAL B CA 1
ATOM 2879 C C . VAL B 1 177 ? -32.969 -11.305 -20.25 1 56.09 177 VAL B C 1
ATOM 2881 O O . VAL B 1 177 ? -34.188 -11.172 -20.25 1 56.09 177 VAL B O 1
ATOM 2884 N N . THR B 1 178 ? -32.344 -11.547 -21.25 1 54.88 178 THR B N 1
ATOM 2885 C CA . THR B 1 178 ? -33 -11.586 -22.562 1 54.88 178 THR B CA 1
ATOM 2886 C C . THR B 1 178 ? -33.844 -12.852 -22.703 1 54.88 178 THR B C 1
ATOM 2888 O O . THR B 1 178 ? -34.875 -12.836 -23.359 1 54.88 178 THR B O 1
ATOM 2891 N N . ASP B 1 179 ? -33.406 -13.875 -22.062 1 52.53 179 ASP B N 1
ATOM 2892 C CA . ASP B 1 179 ? -34.156 -15.125 -22.188 1 52.53 179 ASP B CA 1
ATOM 2893 C C . ASP B 1 179 ? -35.469 -15.062 -21.406 1 52.53 179 ASP B C 1
ATOM 2895 O O . ASP B 1 179 ? -36.469 -15.656 -21.812 1 52.53 179 ASP B O 1
ATOM 2899 N N . ASN B 1 180 ? -35.5 -14.312 -20.359 1 50.25 180 ASN B N 1
ATOM 2900 C CA . ASN B 1 180 ? -36.688 -14.242 -19.547 1 50.25 180 ASN B CA 1
ATOM 2901 C C . ASN B 1 180 ? -37.75 -13.328 -20.172 1 50.25 180 ASN B C 1
ATOM 2903 O O . ASN B 1 180 ? -38.938 -13.422 -19.844 1 50.25 180 ASN B O 1
ATOM 2907 N N . LYS B 1 181 ? -37.312 -12.406 -20.953 1 49.44 181 LYS B N 1
ATOM 2908 C CA . LYS B 1 181 ? -38.312 -11.508 -21.562 1 49.44 181 LYS B CA 1
ATOM 2909 C C . LYS B 1 181 ? -39.062 -12.211 -22.672 1 49.44 181 LYS B C 1
ATOM 2911 O O . LYS B 1 181 ? -40.188 -11.789 -23.031 1 49.44 181 LYS B O 1
ATOM 2916 N N . ASN B 1 182 ? -38.469 -13.117 -23.219 1 44.34 182 ASN B N 1
ATOM 2917 C CA . ASN B 1 182 ? -39.094 -13.75 -24.375 1 44.34 182 ASN B CA 1
ATOM 2918 C C . ASN B 1 182 ? -40.125 -14.812 -23.953 1 44.34 182 ASN B C 1
ATOM 2920 O O . ASN B 1 182 ? -40.844 -15.359 -24.781 1 44.34 182 ASN B O 1
ATOM 2924 N N . LYS B 1 183 ? -40.094 -15.188 -22.703 1 46.59 183 LYS B N 1
ATOM 2925 C CA . LYS B 1 183 ? -41.062 -16.234 -22.344 1 46.59 183 LYS B CA 1
ATOM 2926 C C . LYS B 1 183 ? -42.406 -15.641 -22 1 46.59 183 LYS B C 1
ATOM 2928 O O . LYS B 1 183 ? -43.344 -16.375 -21.719 1 46.59 183 LYS B O 1
ATOM 2933 N N . GLY B 1 184 ? -42.469 -14.281 -21.875 1 43.56 184 GLY B N 1
ATOM 2934 C CA . GLY B 1 184 ? -43.719 -13.758 -21.375 1 43.56 184 GLY B CA 1
ATOM 2935 C C . GLY B 1 184 ? -44.844 -13.758 -22.406 1 43.56 184 GLY B C 1
ATOM 2936 O O . GLY B 1 184 ? -46 -13.547 -22.078 1 43.56 184 GLY B O 1
ATOM 2937 N N . ASN B 1 185 ? -44.5 -13.438 -23.641 1 43.44 185 ASN B N 1
ATOM 2938 C CA . ASN B 1 185 ? -45.625 -12.953 -24.453 1 43.44 185 ASN B CA 1
ATOM 2939 C C . ASN B 1 185 ? -46.438 -14.109 -25.016 1 43.44 185 ASN B C 1
ATOM 2941 O O . ASN B 1 185 ? -47.281 -13.898 -25.891 1 43.44 185 ASN B O 1
ATOM 2945 N N . SER B 1 186 ? -46 -15.367 -24.906 1 42.5 186 SER B N 1
ATOM 2946 C CA . SER B 1 186 ? -46.75 -16.188 -25.875 1 42.5 186 SER B CA 1
ATOM 2947 C C . SER B 1 186 ? -48.188 -16.328 -25.469 1 42.5 186 SER B C 1
ATOM 2949 O O . SER B 1 186 ? -49.062 -16.516 -26.312 1 42.5 186 SER B O 1
ATOM 2951 N N . ASP B 1 187 ? -48.562 -16.578 -24.203 1 38.03 187 ASP B N 1
ATOM 2952 C CA . ASP B 1 187 ? -49.781 -17.359 -24 1 38.03 187 ASP B CA 1
ATOM 2953 C C . ASP B 1 187 ? -51 -16.469 -24.031 1 38.03 187 ASP B C 1
ATOM 2955 O O . ASP B 1 187 ? -51.594 -16.188 -23 1 38.03 187 ASP B O 1
ATOM 2959 N N . CYS B 1 188 ? -51 -15.328 -24.688 1 36.44 188 CYS B N 1
ATOM 2960 C CA . CYS B 1 188 ? -52.312 -14.664 -24.672 1 36.44 188 CYS B CA 1
ATOM 2961 C C . CYS B 1 188 ? -53.344 -15.43 -25.484 1 36.44 188 CYS B C 1
ATOM 2963 O O . CYS B 1 188 ? -53.25 -15.453 -26.719 1 36.44 188 CYS B O 1
ATOM 2965 N N . SER B 1 189 ? -53.594 -16.719 -25.234 1 35.97 189 SER B N 1
ATOM 2966 C CA . SER B 1 189 ? -54.656 -17.469 -25.875 1 35.97 189 SER B CA 1
ATOM 2967 C C . SER B 1 189 ? -56.031 -16.906 -25.531 1 35.97 189 SER B C 1
ATOM 2969 O O . SER B 1 189 ? -56.938 -17.656 -25.172 1 35.97 189 SER B O 1
ATOM 2971 N N . CYS B 1 190 ? -56.312 -15.562 -25.297 1 27.62 190 CYS B N 1
ATOM 2972 C CA . CYS B 1 190 ? -57.75 -15.336 -25.5 1 27.62 190 CYS B CA 1
ATOM 2973 C C . CYS B 1 190 ? -58.094 -15.258 -26.984 1 27.62 190 CYS B C 1
ATOM 2975 O O . CYS B 1 190 ? -57.281 -14.789 -27.781 1 27.62 190 CYS B O 1
#

Foldseek 3Di:
DAQEEEEAFAAPLQQPLLVCCVVVVAGDPDDDPVDDDAWDWDWDDEPNDTFIYIYGYDHRDPVCLVVVLVSLEPHQEYEYEGELLDVVRVVCSVVVLVSSCVRHPVPRAYEYEHEPCVNHDCSDPVVVVVVVCVVSVYHYFYYYSHVGPRSSVVVNVSRVSSVVVVVVVVVVVVVVVVVVVVVPPPPPPD/DAQEEEEAFAAPLQQPLLVCCVVVVAGDPDDDPVDDDAWDWDWDDDPNDTFIYIYGYDHRDPVCLVVVLVSLEPHQEYEYEGELLDVVRVVCSVVVVVSSCVRHPVPRAYEYEHEPCVNHDCSDPVVVVVVVCVVSVYHYFYYYSHVGPRSSVVVNVSRVSSVVVVVVVVVVVVVVVVVVVVVPPDPPVD